Protein AF-A0A0F9AFE3-F1 (afdb_monomer)

Foldseek 3Di:
DDDVLLVLLCVLLVCCVDCNRLQNVLLVVLVVVLVPDPCDPPCQLSVLLVLLSVLCPDPQNVVLQSLLSVVLSCQVVVNPDDRALFADCVVLDDDHRCQCPLQPSFFAWDADPVRWIWTQGDDSNNSVPVVDDTHTPQVCLVRPGAYLCLAQNVSSRADPVRVVRVVVNLVSVCVVCVVVVHDGRGSNPHHDDDRPNRDPSSPDHRDRDDPDPDDDPDDPPPPDPDPPPDDDDDDDDDDD

Structure (mmCIF, N/CA/C/O backbone):
data_AF-A0A0F9AFE3-F1
#
_entry.id   AF-A0A0F9AFE3-F1
#
loop_
_atom_site.group_PDB
_atom_site.id
_atom_site.type_symbol
_atom_site.label_atom_id
_atom_site.label_alt_id
_atom_site.label_comp_id
_atom_site.label_asym_id
_atom_site.label_entity_id
_atom_site.label_seq_id
_atom_site.pdbx_PDB_ins_code
_atom_site.Cartn_x
_atom_site.Cartn_y
_atom_site.Cartn_z
_atom_site.occupancy
_atom_site.B_iso_or_equiv
_atom_site.auth_seq_id
_atom_site.auth_comp_id
_atom_site.auth_asym_id
_atom_site.auth_atom_id
_atom_site.pdbx_PDB_model_num
ATOM 1 N N . ASN A 1 1 ? -25.069 -1.795 21.056 1.00 40.06 1 ASN A N 1
ATOM 2 C CA . ASN A 1 1 ? -25.062 -0.976 19.824 1.00 40.06 1 ASN A CA 1
ATOM 3 C C . ASN A 1 1 ? -23.805 -1.273 19.029 1.00 40.06 1 ASN A C 1
ATOM 5 O O . ASN A 1 1 ? -22.822 -0.552 19.138 1.00 40.06 1 ASN A O 1
ATOM 9 N N . GLU A 1 2 ? -23.815 -2.383 18.294 1.00 54.97 2 GLU A N 1
ATOM 10 C CA . GLU A 1 2 ? -22.740 -2.735 17.363 1.00 54.97 2 GLU A CA 1
ATOM 11 C C . GLU A 1 2 ? -22.902 -1.886 16.099 1.00 54.97 2 GLU A C 1
ATOM 13 O O . GLU A 1 2 ? -24.016 -1.734 15.604 1.00 54.97 2 GLU A O 1
ATOM 18 N N . LYS A 1 3 ? -21.821 -1.271 15.615 1.00 67.44 3 LYS A N 1
ATOM 19 C CA . LYS A 1 3 ? -21.834 -0.430 14.411 1.00 67.44 3 LYS A CA 1
ATOM 20 C C . LYS A 1 3 ? -22.011 -1.345 13.183 1.00 67.44 3 LYS A C 1
ATOM 22 O O . LYS A 1 3 ? -21.047 -2.021 12.829 1.00 67.44 3 LYS A O 1
ATOM 27 N N . PRO A 1 4 ? -23.179 -1.392 12.513 1.00 73.56 4 PRO A N 1
ATOM 28 C CA . PRO A 1 4 ? -23.441 -2.360 11.437 1.00 73.56 4 PRO A CA 1
ATOM 29 C C . PRO A 1 4 ? -22.494 -2.201 10.235 1.00 73.56 4 PRO A C 1
ATOM 31 O O . PRO A 1 4 ? -22.177 -3.173 9.550 1.00 73.56 4 PRO A O 1
ATOM 34 N N . GLU A 1 5 ? -21.978 -0.991 10.018 1.00 77.25 5 GLU A N 1
ATOM 35 C CA . GLU A 1 5 ? -20.951 -0.684 9.016 1.00 77.25 5 GLU A CA 1
ATOM 36 C C . GLU A 1 5 ? -19.632 -1.431 9.280 1.00 77.25 5 GLU A C 1
ATOM 38 O O . GLU A 1 5 ? -18.971 -1.871 8.338 1.00 77.25 5 GLU A O 1
ATOM 43 N N . LEU A 1 6 ? -19.274 -1.669 10.551 1.00 82.00 6 LEU A N 1
ATOM 44 C CA . LEU A 1 6 ? -18.089 -2.457 10.905 1.00 82.00 6 LEU A CA 1
ATOM 45 C C . LEU A 1 6 ? -18.234 -3.918 10.489 1.00 82.00 6 LEU A C 1
ATOM 47 O O . LEU A 1 6 ? -17.251 -4.519 10.068 1.00 82.00 6 LEU A O 1
ATOM 51 N N . THR A 1 7 ? -19.440 -4.486 10.555 1.00 86.56 7 THR A N 1
ATOM 52 C CA . THR A 1 7 ? -19.696 -5.866 10.117 1.00 86.56 7 THR A CA 1
ATOM 53 C C . THR A 1 7 ? -19.487 -6.013 8.612 1.00 86.56 7 THR A C 1
ATOM 55 O O . THR A 1 7 ? -18.870 -6.978 8.152 1.00 86.56 7 THR A O 1
ATOM 58 N N . GLN A 1 8 ? -19.950 -5.036 7.829 1.00 88.38 8 GLN A N 1
ATOM 59 C CA . GLN A 1 8 ? -19.742 -5.031 6.381 1.00 88.38 8 GLN A CA 1
ATOM 60 C C . GLN A 1 8 ? -18.258 -4.844 6.035 1.00 88.38 8 GLN A C 1
ATOM 62 O O . GLN A 1 8 ? -17.723 -5.585 5.210 1.00 88.38 8 GLN A O 1
ATOM 67 N N . ILE A 1 9 ? -17.560 -3.934 6.723 1.00 89.62 9 ILE A N 1
ATOM 68 C CA . ILE A 1 9 ? -16.114 -3.737 6.550 1.00 89.62 9 ILE A CA 1
ATOM 69 C C . ILE A 1 9 ? -15.322 -4.987 6.942 1.00 89.62 9 ILE A C 1
ATOM 71 O O . ILE A 1 9 ? -14.442 -5.405 6.194 1.00 89.62 9 ILE A O 1
ATOM 75 N N . ALA A 1 10 ? -15.658 -5.629 8.061 1.00 90.88 10 ALA A N 1
ATOM 76 C CA . ALA A 1 10 ? -15.056 -6.892 8.478 1.00 90.88 10 ALA A CA 1
ATOM 77 C C . ALA A 1 10 ? -15.243 -7.986 7.427 1.00 90.88 10 ALA A C 1
ATOM 79 O O . ALA A 1 10 ? -14.294 -8.694 7.106 1.00 90.88 10 ALA A O 1
ATOM 80 N N . THR A 1 11 ? -16.431 -8.071 6.830 1.00 91.50 11 THR A N 1
ATOM 81 C CA . THR A 1 11 ? -16.724 -9.033 5.760 1.00 91.50 11 THR A CA 1
ATOM 82 C C . THR A 1 11 ? -15.875 -8.778 4.512 1.00 91.50 11 THR A C 1
ATOM 84 O O . THR A 1 11 ? -15.374 -9.726 3.903 1.00 91.50 11 THR A O 1
ATOM 87 N N . VAL A 1 12 ? -15.683 -7.508 4.140 1.00 91.69 12 VAL A N 1
ATOM 88 C CA . VAL A 1 12 ? -14.831 -7.112 3.011 1.00 91.69 12 VAL A CA 1
ATOM 89 C C . VAL A 1 12 ? -13.360 -7.415 3.300 1.00 91.69 12 VAL A C 1
ATOM 91 O O . VAL A 1 12 ? -12.712 -8.077 2.495 1.00 91.69 12 VAL A O 1
ATOM 94 N N . LEU A 1 13 ? -12.837 -7.002 4.456 1.00 92.56 13 LEU A N 1
ATOM 95 C CA . LEU A 1 13 ? -11.438 -7.240 4.832 1.00 92.56 13 LEU A CA 1
ATOM 96 C C . LEU A 1 13 ? -11.140 -8.731 5.054 1.00 92.56 13 LEU A C 1
ATOM 98 O O . LEU A 1 13 ? -10.034 -9.185 4.774 1.00 92.56 13 LEU A O 1
ATOM 102 N N . ALA A 1 14 ? -12.127 -9.537 5.455 1.00 92.31 14 ALA A N 1
ATOM 103 C CA . ALA A 1 14 ? -11.987 -10.991 5.524 1.00 92.31 14 ALA A CA 1
ATOM 104 C C . ALA A 1 14 ? -11.727 -11.634 4.149 1.00 92.31 14 ALA A C 1
ATOM 106 O O . ALA A 1 14 ? -11.132 -12.712 4.084 1.00 92.31 14 ALA A O 1
ATOM 107 N N . GLN A 1 15 ? -12.101 -10.980 3.039 1.00 93.31 15 GLN A N 1
ATOM 108 C CA . GLN A 1 15 ? -11.767 -11.479 1.701 1.00 93.31 15 GLN A CA 1
ATOM 109 C C . GLN A 1 15 ? -10.254 -11.503 1.452 1.00 93.31 15 GLN A C 1
ATOM 111 O O . GLN A 1 15 ? -9.808 -12.337 0.661 1.00 93.31 15 GLN A O 1
ATOM 116 N N . ASP A 1 16 ? -9.458 -10.677 2.149 1.00 93.38 16 ASP A N 1
ATOM 117 C CA . ASP A 1 16 ? -7.992 -10.679 2.040 1.00 93.38 16 ASP A CA 1
ATOM 118 C C . ASP A 1 16 ? -7.339 -11.969 2.539 1.00 93.38 16 ASP A C 1
ATOM 120 O O . ASP A 1 16 ? -6.254 -12.323 2.080 1.00 93.38 16 ASP A O 1
ATOM 124 N N . ALA A 1 17 ? -8.034 -12.742 3.377 1.00 89.88 17 ALA A N 1
ATOM 125 C CA . ALA A 1 17 ? -7.605 -14.083 3.768 1.00 89.88 17 ALA A CA 1
ATOM 126 C C . ALA A 1 17 ? -7.832 -15.141 2.665 1.00 89.88 17 ALA A C 1
ATOM 128 O O . ALA A 1 17 ? -7.502 -16.314 2.843 1.00 89.88 17 ALA A O 1
ATOM 129 N N . THR A 1 18 ? -8.406 -14.757 1.520 1.00 93.12 18 THR A N 1
ATOM 130 C CA . THR A 1 18 ? -8.782 -15.666 0.431 1.00 93.12 18 THR A CA 1
ATOM 131 C C . THR A 1 18 ? -8.114 -15.284 -0.892 1.00 93.12 18 THR A C 1
ATOM 133 O O . THR A 1 18 ? -7.510 -14.225 -1.048 1.00 93.12 18 THR A O 1
ATOM 136 N N . ARG A 1 19 ? -8.301 -16.121 -1.921 1.00 94.75 19 ARG A N 1
ATOM 137 C CA . ARG A 1 19 ? -7.867 -15.81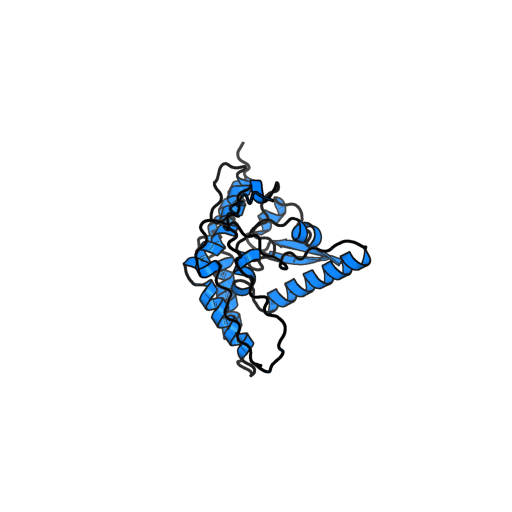8 -3.299 1.00 94.75 19 ARG A CA 1
ATOM 138 C C . ARG A 1 19 ? -8.645 -14.669 -3.959 1.00 94.75 19 ARG A C 1
ATOM 140 O O . ARG A 1 19 ? -8.289 -14.255 -5.056 1.00 94.75 19 ARG A O 1
ATOM 147 N N . LYS A 1 20 ? -9.708 -14.164 -3.326 1.00 92.88 20 LYS A N 1
ATOM 148 C CA . LYS A 1 20 ? -10.468 -12.992 -3.791 1.00 92.88 20 LYS A CA 1
ATOM 149 C C . LYS A 1 20 ? -9.936 -11.673 -3.215 1.00 92.88 20 LYS A C 1
ATOM 151 O O . LYS A 1 20 ? -10.399 -10.616 -3.629 1.00 92.88 20 LYS A O 1
ATOM 156 N N . GLY A 1 21 ? -8.971 -11.740 -2.297 1.00 94.00 21 GLY A N 1
ATOM 157 C CA . GLY A 1 21 ? -8.356 -10.588 -1.646 1.00 94.00 21 GLY A CA 1
ATOM 158 C C . GLY A 1 21 ? -7.581 -9.672 -2.586 1.00 94.00 21 GLY A C 1
ATOM 159 O O . GLY A 1 21 ? -7.034 -10.120 -3.601 1.00 94.00 21 GLY A O 1
ATOM 160 N N . ALA A 1 22 ? -7.465 -8.399 -2.216 1.00 95.00 22 ALA A N 1
ATOM 161 C CA . ALA A 1 22 ? -6.738 -7.385 -2.974 1.00 95.00 22 ALA A CA 1
ATOM 162 C C . ALA A 1 22 ? -5.264 -7.754 -3.169 1.00 95.00 22 ALA A C 1
ATOM 164 O O . ALA A 1 22 ? -4.726 -7.619 -4.268 1.00 95.00 22 ALA A O 1
ATOM 165 N N . LEU A 1 23 ? -4.595 -8.257 -2.125 1.00 95.31 23 LEU A N 1
ATOM 166 C CA . LEU A 1 23 ? -3.183 -8.636 -2.232 1.00 95.31 23 LEU A CA 1
ATOM 167 C C . LEU A 1 23 ? -2.984 -9.808 -3.199 1.00 95.31 23 LEU A C 1
ATOM 169 O O . LEU A 1 23 ? -2.118 -9.744 -4.068 1.00 95.31 23 LEU A O 1
ATOM 173 N N . TYR A 1 24 ? -3.793 -10.866 -3.086 1.00 96.62 24 TYR A N 1
ATOM 174 C CA . TYR A 1 24 ? -3.674 -12.040 -3.955 1.00 96.62 24 TYR A CA 1
ATOM 175 C C . TYR A 1 24 ? -3.967 -11.694 -5.421 1.00 96.62 24 TYR A C 1
ATOM 177 O O . TYR A 1 24 ? -3.195 -12.035 -6.325 1.00 96.62 24 TYR A O 1
ATOM 185 N N . THR A 1 25 ? -5.074 -10.992 -5.661 1.00 95.88 25 THR A N 1
ATOM 186 C CA . THR A 1 25 ? -5.478 -10.574 -7.009 1.00 95.88 25 THR A CA 1
ATOM 187 C C . THR A 1 25 ? -4.467 -9.597 -7.610 1.00 95.88 25 THR A C 1
ATOM 189 O O . THR A 1 25 ? -4.076 -9.765 -8.763 1.00 95.88 25 THR A O 1
ATOM 192 N N . GLY A 1 26 ? -3.933 -8.667 -6.816 1.00 95.31 26 GLY A N 1
ATOM 193 C CA . GLY A 1 26 ? -2.869 -7.750 -7.222 1.00 95.31 26 GLY A CA 1
ATOM 194 C C . GLY A 1 26 ? -1.567 -8.447 -7.623 1.00 95.31 26 GLY A C 1
ATOM 195 O O . GLY A 1 26 ? -0.967 -8.106 -8.644 1.00 95.31 26 GLY A O 1
ATOM 196 N N . LEU A 1 27 ? -1.131 -9.468 -6.877 1.00 96.56 27 LEU A N 1
ATOM 197 C CA . LEU A 1 27 ? 0.035 -10.280 -7.254 1.00 96.56 27 LEU A CA 1
ATOM 198 C C . LEU A 1 27 ? -0.214 -11.081 -8.538 1.00 96.56 27 LEU A C 1
ATOM 200 O O . LEU A 1 27 ? 0.679 -11.179 -9.381 1.00 96.56 27 LEU A O 1
ATOM 204 N N . THR A 1 28 ? -1.430 -11.603 -8.714 1.00 96.81 28 THR A N 1
ATOM 205 C CA . THR A 1 28 ? -1.835 -12.325 -9.930 1.00 96.81 28 THR A CA 1
ATOM 206 C C . THR A 1 28 ? -1.837 -11.402 -11.149 1.00 96.81 28 THR A C 1
ATOM 208 O O . THR A 1 28 ? -1.283 -11.760 -12.188 1.00 96.81 28 THR A O 1
ATOM 211 N N . GLN A 1 29 ? -2.372 -10.185 -11.011 1.00 95.12 29 GLN A N 1
ATOM 212 C CA . GLN A 1 29 ? -2.342 -9.180 -12.071 1.00 95.12 29 GLN A CA 1
ATOM 213 C C . GLN A 1 29 ? -0.905 -8.792 -12.424 1.00 95.12 29 GLN A C 1
ATOM 215 O O . GLN A 1 29 ? -0.545 -8.767 -13.593 1.00 95.12 29 GLN A O 1
ATOM 220 N N . ARG A 1 30 ? -0.040 -8.576 -11.426 1.00 94.19 30 ARG A N 1
ATOM 221 C CA . ARG A 1 30 ? 1.378 -8.267 -11.673 1.00 94.19 30 ARG A CA 1
ATOM 222 C C . ARG A 1 30 ? 2.101 -9.397 -12.400 1.00 94.19 30 ARG A C 1
ATOM 224 O O . ARG A 1 30 ? 2.936 -9.124 -13.257 1.00 94.19 30 ARG A O 1
ATOM 231 N N . LEU A 1 31 ? 1.783 -10.654 -12.089 1.00 95.00 31 LEU A N 1
ATOM 232 C CA . LEU A 1 31 ? 2.308 -11.795 -12.838 1.00 95.00 31 LEU A CA 1
ATOM 233 C C . LEU A 1 31 ? 1.854 -11.758 -14.303 1.00 95.00 31 LEU A C 1
ATOM 235 O O . LEU A 1 31 ? 2.668 -12.001 -15.192 1.00 95.00 31 LEU A O 1
ATOM 239 N N . ALA A 1 32 ? 0.577 -11.458 -14.553 1.00 94.19 32 ALA A N 1
ATOM 240 C CA . ALA A 1 32 ? 0.042 -11.320 -15.905 1.00 94.19 32 ALA A CA 1
ATOM 241 C C . ALA A 1 32 ? 0.727 -10.173 -16.669 1.00 94.19 32 ALA A C 1
ATOM 243 O O . ALA A 1 32 ? 1.194 -10.385 -17.787 1.00 94.19 32 ALA A O 1
ATOM 244 N N . ASP A 1 33 ? 0.887 -9.007 -16.036 1.00 90.81 33 ASP A N 1
ATOM 245 C CA . ASP A 1 33 ? 1.559 -7.841 -16.616 1.00 90.81 33 ASP A CA 1
ATOM 246 C C . ASP A 1 33 ? 3.004 -8.179 -17.022 1.00 90.81 33 ASP A C 1
ATOM 248 O O . ASP A 1 33 ? 3.411 -7.922 -18.157 1.00 90.81 33 ASP A O 1
ATOM 252 N N . ILE A 1 34 ? 3.769 -8.829 -16.134 1.00 88.56 34 ILE A N 1
ATOM 253 C CA . ILE A 1 34 ? 5.150 -9.253 -16.417 1.00 88.56 34 ILE A CA 1
ATOM 254 C C . ILE A 1 34 ? 5.190 -10.235 -17.594 1.00 88.56 34 ILE A C 1
ATOM 256 O O . ILE A 1 34 ? 6.019 -10.073 -18.484 1.00 88.56 34 ILE A O 1
ATOM 260 N N . LYS A 1 35 ? 4.288 -11.226 -17.634 1.00 89.31 35 LYS A N 1
ATOM 261 C CA . LYS A 1 35 ? 4.212 -12.205 -18.736 1.00 89.31 35 LYS A CA 1
ATOM 262 C C . LYS A 1 35 ? 3.860 -11.563 -20.079 1.00 89.31 35 LYS A C 1
ATOM 264 O O . LYS A 1 35 ? 4.299 -12.054 -21.111 1.00 89.31 35 LYS A O 1
ATOM 269 N N . SER A 1 36 ? 3.066 -10.494 -20.060 1.00 87.38 36 SER A N 1
ATOM 270 C CA . SER A 1 36 ? 2.670 -9.746 -21.260 1.00 87.38 36 SER A CA 1
ATOM 271 C C . SER A 1 36 ? 3.724 -8.744 -21.743 1.00 87.38 36 SER A C 1
ATOM 273 O O . SER A 1 36 ? 3.614 -8.211 -22.844 1.00 87.38 36 SER A O 1
ATOM 275 N N . THR A 1 37 ? 4.748 -8.469 -20.929 1.00 80.81 37 THR A N 1
ATOM 276 C CA . THR A 1 37 ? 5.797 -7.509 -21.271 1.00 80.81 37 THR A CA 1
ATOM 277 C C . THR A 1 37 ? 6.817 -8.174 -22.192 1.00 80.81 37 THR A C 1
ATOM 279 O O . THR A 1 37 ? 7.499 -9.117 -21.790 1.00 80.81 37 THR A O 1
ATOM 282 N N . TYR A 1 38 ? 6.955 -7.672 -23.422 1.00 71.50 38 TYR A N 1
ATOM 283 C CA . TYR A 1 38 ? 8.015 -8.116 -24.326 1.00 71.50 38 TYR A CA 1
ATOM 284 C C . TYR A 1 38 ? 9.390 -7.891 -23.683 1.00 71.50 38 TYR A C 1
ATOM 286 O O . TYR A 1 38 ? 9.695 -6.794 -23.212 1.00 71.50 38 TYR A O 1
ATOM 294 N N . LEU A 1 39 ? 10.225 -8.933 -23.671 1.00 71.19 39 LEU A N 1
ATOM 295 C CA . LEU A 1 39 ? 11.596 -8.881 -23.161 1.00 71.19 39 LEU A CA 1
ATOM 296 C C . LEU A 1 39 ? 12.492 -8.135 -24.157 1.00 71.19 39 LEU A C 1
ATOM 298 O O . LEU A 1 39 ? 13.262 -8.741 -24.896 1.00 71.19 39 LEU A O 1
ATOM 302 N N . ILE A 1 40 ? 12.362 -6.813 -24.195 1.00 67.75 40 ILE A N 1
ATOM 303 C CA . ILE A 1 40 ? 13.243 -5.939 -24.967 1.00 67.75 40 ILE A CA 1
ATOM 304 C C . ILE A 1 40 ? 14.389 -5.515 -24.037 1.00 67.75 40 ILE A C 1
ATOM 306 O O . ILE A 1 40 ? 14.112 -4.982 -22.961 1.00 67.75 40 ILE A O 1
ATOM 310 N N . PRO A 1 41 ? 15.664 -5.757 -24.392 1.00 75.62 41 PRO A N 1
ATOM 311 C CA . PRO A 1 41 ? 16.797 -5.248 -23.623 1.00 75.62 41 PRO A CA 1
ATOM 312 C C . PRO A 1 41 ? 16.727 -3.718 -23.460 1.00 75.62 41 PRO A C 1
ATOM 314 O O . PRO A 1 41 ? 16.366 -3.038 -24.425 1.00 75.62 41 PRO A O 1
ATOM 317 N N . PRO A 1 42 ? 17.115 -3.147 -22.303 1.00 74.69 42 PRO A N 1
ATOM 318 C CA . PRO A 1 42 ? 17.654 -3.788 -21.093 1.00 74.69 42 PRO A CA 1
ATOM 319 C C . PRO A 1 42 ? 16.592 -4.517 -20.234 1.00 74.69 42 PRO A C 1
ATOM 321 O O . PRO A 1 42 ? 15.509 -3.999 -19.981 1.00 74.69 42 PRO A O 1
ATOM 324 N N . TYR A 1 43 ? 16.905 -5.732 -19.761 1.00 82.50 43 TYR A N 1
ATOM 325 C CA . TYR A 1 43 ? 15.969 -6.632 -19.055 1.00 82.50 43 TYR A CA 1
ATOM 326 C C . TYR A 1 43 ? 15.989 -6.505 -17.520 1.00 82.50 43 TYR A C 1
ATOM 328 O O . TYR A 1 43 ? 15.276 -7.220 -16.812 1.00 82.50 43 TYR A O 1
ATOM 336 N N . GLU A 1 44 ? 16.826 -5.634 -16.968 1.00 84.88 44 GLU A N 1
ATOM 337 C CA . GLU A 1 44 ? 17.120 -5.549 -15.539 1.00 84.88 44 GLU A CA 1
ATOM 338 C C . GLU A 1 44 ? 15.898 -5.127 -14.727 1.00 84.88 44 GLU A C 1
ATOM 340 O O . GLU A 1 44 ? 15.664 -5.682 -13.652 1.00 84.88 44 GLU A O 1
ATOM 345 N N . GLU A 1 45 ? 15.082 -4.210 -15.258 1.00 84.00 45 GLU A N 1
ATOM 346 C CA . GLU A 1 45 ? 13.817 -3.816 -14.633 1.00 84.00 45 GLU A CA 1
ATOM 347 C C . GLU A 1 45 ? 12.851 -5.007 -14.577 1.00 84.00 45 GLU A C 1
ATOM 349 O O . GLU A 1 45 ? 12.276 -5.289 -13.523 1.00 84.00 45 GLU A O 1
ATOM 354 N N . THR A 1 46 ? 12.710 -5.766 -15.665 1.00 86.69 46 THR A N 1
ATOM 355 C CA . THR A 1 46 ? 11.843 -6.953 -15.697 1.00 86.69 46 THR A CA 1
ATOM 356 C C . THR A 1 46 ? 12.314 -8.016 -14.706 1.00 86.69 46 THR A C 1
ATOM 358 O O . THR A 1 46 ? 11.514 -8.536 -13.928 1.00 86.69 46 THR A O 1
ATOM 361 N N . LEU A 1 47 ? 13.618 -8.300 -14.658 1.00 88.44 47 LEU A N 1
ATOM 362 C CA . LEU A 1 47 ? 14.177 -9.275 -13.721 1.00 88.44 47 LEU A CA 1
ATOM 363 C C . LEU A 1 47 ? 14.051 -8.834 -12.255 1.00 88.44 47 LEU A C 1
ATOM 365 O O . LEU A 1 47 ? 13.765 -9.663 -11.390 1.00 88.44 47 LEU A O 1
ATOM 369 N N . LEU A 1 48 ? 14.229 -7.541 -11.969 1.00 89.56 48 LEU A N 1
ATOM 370 C CA . LEU A 1 48 ? 13.979 -6.978 -10.643 1.00 89.56 48 LEU A CA 1
ATOM 371 C C . LEU A 1 48 ? 12.509 -7.156 -10.240 1.00 89.56 48 LEU A C 1
ATOM 373 O O . LEU A 1 48 ? 12.222 -7.568 -9.117 1.00 89.56 48 LEU A O 1
ATOM 377 N N . ASN A 1 49 ? 11.573 -6.895 -11.154 1.00 89.25 49 ASN A N 1
ATOM 378 C CA . ASN A 1 49 ? 10.146 -7.087 -10.895 1.00 89.25 49 ASN A CA 1
ATOM 379 C C . ASN A 1 49 ? 9.789 -8.558 -10.642 1.00 89.25 49 ASN A C 1
ATOM 381 O O . ASN A 1 49 ? 8.986 -8.838 -9.751 1.00 89.25 49 ASN A O 1
ATOM 385 N N . ILE A 1 50 ? 10.420 -9.498 -11.354 1.00 91.50 50 ILE A N 1
ATOM 386 C CA . ILE A 1 50 ? 10.271 -10.938 -11.098 1.00 91.50 50 ILE A CA 1
ATOM 387 C C . ILE A 1 50 ? 10.787 -11.302 -9.700 1.00 91.50 50 ILE A C 1
ATOM 389 O O . ILE A 1 50 ? 10.100 -12.012 -8.965 1.00 91.50 50 ILE A O 1
ATOM 393 N N . ASP A 1 51 ? 11.957 -10.800 -9.292 1.00 92.94 51 ASP A N 1
ATOM 394 C CA . ASP A 1 51 ? 12.491 -11.041 -7.944 1.00 92.94 51 ASP A CA 1
ATOM 395 C C . ASP A 1 51 ? 11.570 -10.480 -6.852 1.00 92.94 51 ASP A C 1
ATOM 397 O O . ASP A 1 51 ? 11.306 -11.161 -5.860 1.00 92.94 51 ASP A O 1
ATOM 401 N N . LEU A 1 52 ? 11.058 -9.260 -7.047 1.00 94.69 52 LEU A N 1
ATOM 402 C CA . LEU A 1 52 ? 10.123 -8.610 -6.128 1.00 94.69 52 LEU A CA 1
ATOM 403 C C . LEU A 1 52 ? 8.811 -9.389 -6.005 1.00 94.69 52 LEU A C 1
ATOM 405 O O . LEU A 1 52 ? 8.303 -9.548 -4.896 1.00 94.69 52 LEU A O 1
ATOM 409 N N . LEU A 1 53 ? 8.278 -9.891 -7.123 1.00 94.88 53 LEU A N 1
ATOM 410 C CA . LEU A 1 53 ? 7.087 -10.735 -7.134 1.00 94.88 53 LEU A CA 1
ATOM 411 C C . LEU A 1 53 ? 7.347 -12.069 -6.424 1.00 94.88 53 LEU A C 1
ATOM 413 O O . LEU A 1 53 ? 6.550 -12.469 -5.579 1.00 94.88 53 LEU A O 1
ATOM 417 N N . ARG A 1 54 ? 8.481 -12.724 -6.707 1.00 94.88 54 ARG A N 1
ATOM 418 C CA . ARG A 1 54 ? 8.887 -13.967 -6.034 1.00 94.88 54 ARG A CA 1
ATOM 419 C C . ARG A 1 54 ? 9.009 -13.774 -4.524 1.00 94.88 54 ARG A C 1
ATOM 421 O O . ARG A 1 54 ? 8.644 -14.665 -3.766 1.00 94.88 54 ARG A O 1
ATOM 428 N N . ASP A 1 55 ? 9.533 -12.637 -4.077 1.00 95.25 55 ASP A N 1
ATOM 429 C CA . ASP A 1 55 ? 9.585 -12.318 -2.653 1.00 95.25 55 ASP A CA 1
ATOM 430 C C . ASP A 1 55 ? 8.180 -12.103 -2.078 1.00 95.25 55 ASP A C 1
ATOM 432 O O . ASP A 1 55 ? 7.866 -12.671 -1.038 1.00 95.25 55 ASP A O 1
ATOM 436 N N . ALA A 1 56 ? 7.319 -11.345 -2.759 1.00 95.62 56 ALA A N 1
ATOM 437 C CA . ALA A 1 56 ? 5.963 -11.054 -2.290 1.00 95.62 56 ALA A CA 1
ATOM 438 C C . ALA A 1 56 ? 5.099 -12.311 -2.075 1.00 95.62 56 ALA A C 1
ATOM 440 O O . ALA A 1 56 ? 4.271 -12.331 -1.172 1.00 95.62 56 ALA A O 1
ATOM 441 N N . VAL A 1 57 ? 5.301 -13.364 -2.875 1.00 95.75 57 VAL A N 1
ATOM 442 C CA . VAL A 1 57 ? 4.543 -14.626 -2.757 1.00 95.75 57 VAL A CA 1
ATOM 443 C C . VAL A 1 57 ? 5.098 -15.586 -1.700 1.00 95.75 57 VAL A C 1
ATOM 445 O O . VAL A 1 57 ? 4.510 -16.642 -1.468 1.00 95.75 57 VAL A O 1
ATOM 448 N N . LYS A 1 58 ? 6.227 -15.269 -1.048 1.00 96.12 58 LYS A N 1
ATOM 449 C CA . LYS A 1 58 ? 6.741 -16.100 0.051 1.00 96.12 58 LYS A CA 1
ATOM 450 C C . LYS A 1 58 ? 5.742 -16.067 1.211 1.00 96.12 58 LYS A C 1
ATOM 452 O O . LYS A 1 58 ? 5.399 -14.964 1.635 1.00 96.12 58 LYS A O 1
ATOM 457 N N . PRO A 1 59 ? 5.362 -17.221 1.799 1.00 95.75 59 PRO A N 1
ATOM 458 C CA . PRO A 1 59 ? 4.352 -17.270 2.856 1.00 95.75 59 PRO A CA 1
ATOM 459 C C . PRO A 1 59 ? 4.599 -16.271 3.988 1.00 95.75 59 PRO A C 1
ATOM 461 O O . PRO A 1 59 ? 3.695 -15.540 4.358 1.00 95.75 59 PRO A O 1
ATOM 464 N N . ALA A 1 60 ? 5.840 -16.153 4.468 1.00 95.44 60 ALA A N 1
ATOM 465 C CA . ALA A 1 60 ? 6.186 -15.215 5.535 1.00 95.44 60 ALA A CA 1
ATOM 466 C C . ALA A 1 60 ? 5.946 -13.737 5.159 1.00 95.44 60 ALA A C 1
ATOM 468 O O . ALA A 1 60 ? 5.373 -12.989 5.943 1.00 95.44 60 ALA A O 1
ATOM 469 N N . LEU A 1 61 ? 6.338 -13.317 3.950 1.00 95.56 61 LEU A N 1
ATOM 470 C CA . LEU A 1 61 ? 6.166 -11.931 3.487 1.00 95.56 61 LEU A CA 1
ATOM 471 C C . LEU A 1 61 ? 4.716 -11.622 3.098 1.00 95.56 61 LEU A C 1
ATOM 473 O O . LEU A 1 61 ? 4.286 -10.472 3.192 1.00 95.56 61 LEU A O 1
ATOM 477 N N . PHE A 1 62 ? 3.971 -12.635 2.656 1.00 96.75 62 PHE A N 1
ATOM 478 C CA . PHE A 1 62 ? 2.541 -12.523 2.402 1.00 96.75 62 PHE A CA 1
ATOM 479 C C . PHE A 1 62 ? 1.754 -12.401 3.712 1.00 96.75 62 PHE A C 1
ATOM 481 O O . PHE A 1 62 ? 0.945 -11.488 3.848 1.00 96.75 62 PHE A O 1
ATOM 488 N N . SER A 1 63 ? 2.056 -13.241 4.708 1.00 95.56 63 SER A N 1
ATOM 489 C CA . SER A 1 63 ? 1.470 -13.149 6.051 1.00 95.56 63 SER A CA 1
ATOM 490 C C . SER A 1 63 ? 1.762 -11.804 6.713 1.00 95.56 63 SER A C 1
ATOM 492 O O . SER A 1 63 ? 0.855 -11.193 7.270 1.00 95.56 63 SER A O 1
ATOM 494 N N . ASP A 1 64 ? 2.992 -11.299 6.597 1.00 96.06 64 ASP A N 1
ATOM 495 C 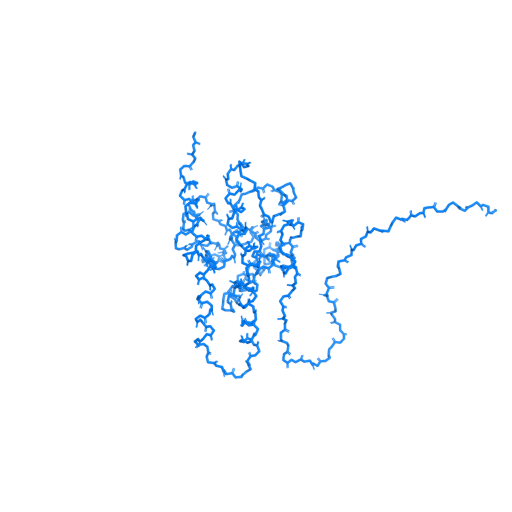CA . ASP A 1 64 ? 3.334 -9.973 7.116 1.00 96.06 64 ASP A CA 1
ATOM 496 C C . ASP A 1 64 ? 2.520 -8.863 6.422 1.00 96.06 64 ASP A C 1
ATOM 498 O O . ASP A 1 64 ? 2.084 -7.921 7.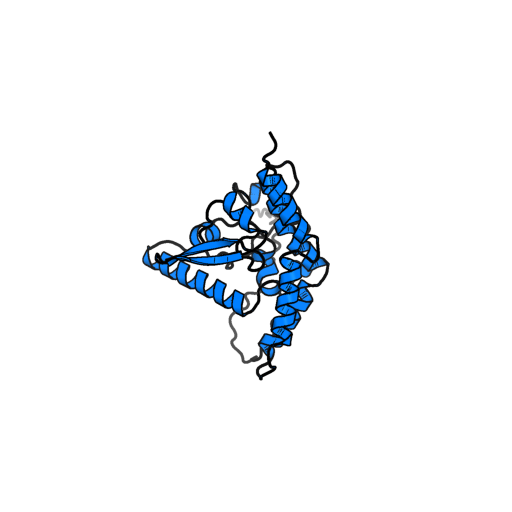079 1.00 96.06 64 ASP A O 1
ATOM 502 N N . ALA A 1 65 ? 2.243 -8.978 5.118 1.00 96.19 65 ALA A N 1
ATOM 503 C CA . ALA A 1 65 ? 1.403 -8.013 4.403 1.00 96.19 65 ALA A CA 1
ATOM 504 C C . ALA A 1 65 ? -0.079 -8.067 4.801 1.00 96.19 65 ALA A C 1
ATOM 506 O O . ALA A 1 65 ? -0.753 -7.037 4.767 1.00 96.19 65 ALA A O 1
ATOM 507 N N . LEU A 1 66 ? -0.580 -9.230 5.228 1.00 95.94 66 LEU A N 1
ATOM 508 C CA . LEU A 1 66 ? -1.936 -9.379 5.770 1.00 95.94 66 LEU A CA 1
ATOM 509 C C . LEU A 1 66 ? -2.117 -8.725 7.147 1.00 95.94 66 LEU A C 1
ATOM 511 O O . LEU A 1 66 ? -3.250 -8.552 7.594 1.00 95.94 66 LEU A O 1
ATOM 515 N N . THR A 1 67 ? -1.040 -8.302 7.811 1.00 95.38 67 THR A N 1
ATOM 516 C CA . THR A 1 67 ? -1.169 -7.551 9.067 1.00 95.38 67 THR A CA 1
ATOM 517 C C . THR A 1 67 ? -1.835 -6.190 8.867 1.00 95.38 67 THR A C 1
ATOM 519 O O . THR A 1 67 ? -2.516 -5.721 9.771 1.00 95.38 67 THR A O 1
ATOM 522 N N . ASP A 1 68 ? -1.735 -5.573 7.686 1.00 95.12 68 ASP A N 1
ATOM 523 C CA . ASP A 1 68 ? -2.368 -4.277 7.410 1.00 95.12 68 ASP A CA 1
ATOM 524 C C . ASP A 1 68 ? -3.906 -4.313 7.500 1.00 95.12 68 ASP A C 1
ATOM 526 O O . ASP A 1 68 ? -4.458 -3.525 8.278 1.00 95.12 68 ASP A O 1
ATOM 530 N N . PRO A 1 69 ? -4.626 -5.207 6.785 1.00 94.56 69 PRO A N 1
ATOM 531 C CA . PRO A 1 69 ? -6.080 -5.309 6.928 1.00 94.56 69 PRO A CA 1
ATOM 532 C C . PRO A 1 69 ? -6.501 -5.763 8.335 1.00 94.56 69 PRO A C 1
ATOM 534 O O . PRO A 1 69 ? -7.484 -5.249 8.869 1.00 94.56 69 PRO A O 1
ATOM 537 N N . ILE A 1 70 ? -5.729 -6.640 8.990 1.00 93.38 70 ILE A N 1
ATOM 538 C CA . ILE A 1 70 ? -5.989 -7.064 10.379 1.00 93.38 70 ILE A CA 1
ATOM 539 C C . ILE A 1 70 ? -5.886 -5.876 11.346 1.00 93.38 70 ILE A C 1
ATOM 541 O O . ILE A 1 70 ? -6.755 -5.677 12.191 1.00 93.38 70 ILE A O 1
ATOM 545 N N . ASN A 1 71 ? -4.846 -5.054 11.217 1.00 92.50 71 ASN A N 1
ATOM 546 C CA . ASN A 1 71 ? -4.627 -3.904 12.092 1.00 92.50 71 ASN A CA 1
ATOM 547 C C . ASN A 1 71 ? -5.603 -2.758 11.821 1.00 92.50 71 ASN A C 1
ATOM 549 O O . ASN A 1 71 ? -5.901 -1.995 12.739 1.00 92.50 71 ASN A O 1
ATOM 553 N N . MET A 1 72 ? -6.116 -2.637 10.593 1.00 91.44 72 MET A N 1
ATOM 554 C CA . MET A 1 72 ? -7.236 -1.743 10.303 1.00 91.44 72 MET A CA 1
ATOM 555 C C . MET A 1 72 ? -8.484 -2.187 11.073 1.00 91.44 72 MET A C 1
ATOM 557 O O . MET A 1 72 ? -9.059 -1.369 11.786 1.00 91.44 72 MET A O 1
ATOM 561 N N . LEU A 1 73 ? -8.848 -3.476 11.016 1.00 90.12 73 LEU A N 1
ATOM 562 C CA . LEU A 1 73 ? -9.962 -4.012 11.810 1.00 90.12 73 LEU A CA 1
ATOM 563 C C . LEU A 1 73 ? -9.752 -3.804 13.307 1.00 90.12 73 LEU A C 1
ATOM 565 O O . LEU A 1 73 ? -10.674 -3.374 13.995 1.00 90.12 73 LEU A O 1
ATOM 569 N N . ALA A 1 74 ? -8.540 -4.060 13.802 1.00 90.06 74 ALA A N 1
ATOM 570 C CA . ALA A 1 74 ? -8.223 -3.880 15.211 1.00 90.06 74 ALA A CA 1
ATOM 571 C C . ALA A 1 74 ? -8.358 -2.422 15.672 1.00 90.06 74 ALA A C 1
ATOM 573 O O . ALA A 1 74 ? -8.889 -2.153 16.747 1.00 90.06 74 ALA A O 1
ATOM 574 N N . ASP A 1 75 ? -7.933 -1.465 14.843 1.00 88.12 75 ASP A N 1
ATOM 575 C CA . ASP A 1 75 ? -8.114 -0.044 15.142 1.00 88.12 75 ASP A 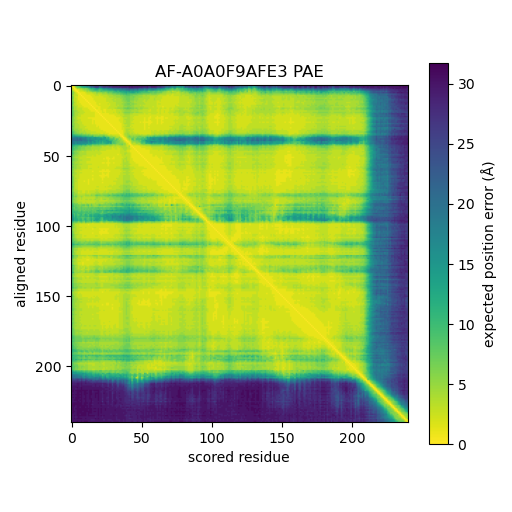CA 1
ATOM 576 C C . ASP A 1 75 ? -9.594 0.357 15.140 1.00 88.12 75 ASP A C 1
ATOM 578 O O . ASP A 1 75 ? -10.026 1.087 16.030 1.00 88.12 75 ASP A O 1
ATOM 582 N N . MET A 1 76 ? -10.373 -0.146 14.179 1.00 86.19 76 MET A N 1
ATOM 583 C CA . MET A 1 76 ? -11.807 0.139 14.056 1.00 86.19 76 MET A CA 1
ATOM 584 C C . MET A 1 76 ? -12.652 -0.491 15.166 1.00 86.19 76 MET A C 1
ATOM 586 O O . MET A 1 76 ? -13.753 -0.023 15.458 1.00 86.19 76 MET A O 1
ATOM 590 N N . SER A 1 77 ? -12.145 -1.547 15.799 1.00 87.06 77 SER A N 1
ATOM 591 C CA . SER A 1 77 ? -12.840 -2.253 16.871 1.00 87.06 77 SER A CA 1
ATOM 592 C C . SER A 1 77 ? -12.852 -1.474 18.197 1.00 87.06 77 SER A C 1
ATOM 594 O O . SER A 1 77 ? -13.442 -1.926 19.179 1.00 87.06 77 SER A O 1
ATOM 596 N N . GLY A 1 78 ? -12.185 -0.314 18.258 1.00 83.62 78 GLY A N 1
ATOM 597 C CA . GLY A 1 78 ? -12.115 0.506 19.466 1.00 83.62 78 GLY A CA 1
ATOM 598 C C . GLY A 1 78 ? -11.293 -0.132 20.590 1.00 83.62 78 GLY A C 1
ATOM 599 O O . GLY A 1 78 ? -11.435 0.262 21.743 1.00 83.62 78 GLY A O 1
ATOM 600 N N . GLY A 1 79 ? -10.427 -1.102 20.271 1.00 83.81 79 GLY A N 1
ATOM 601 C CA . GLY A 1 79 ? -9.566 -1.794 21.238 1.00 83.81 79 GLY A CA 1
ATOM 602 C C . GLY A 1 79 ? -10.071 -3.163 21.700 1.00 83.81 79 GLY A C 1
ATOM 603 O O . GLY A 1 79 ? -9.405 -3.797 22.512 1.00 83.81 79 GLY A O 1
ATOM 604 N N . SER A 1 80 ? -11.200 -3.649 21.176 1.00 86.88 80 SER A N 1
ATOM 605 C CA . SER A 1 80 ? -11.676 -5.017 21.443 1.00 86.88 80 SER A CA 1
ATOM 606 C C . SER A 1 80 ? -10.839 -6.112 20.767 1.00 86.88 80 SER A C 1
ATOM 608 O O . SER A 1 80 ? -10.869 -7.262 21.195 1.00 86.88 80 SER A O 1
ATOM 610 N N . LEU A 1 81 ? -10.085 -5.768 19.722 1.00 88.12 81 LEU A N 1
ATOM 611 C CA . LEU A 1 81 ? -9.210 -6.669 18.985 1.00 88.12 81 LEU A CA 1
ATOM 612 C C . LEU A 1 81 ? -7.761 -6.211 19.144 1.00 88.12 81 LEU A C 1
ATOM 614 O O . LEU A 1 81 ? -7.445 -5.021 19.068 1.00 88.12 81 LEU A O 1
ATOM 618 N N . ALA A 1 82 ? -6.864 -7.173 19.346 1.00 89.06 82 ALA A N 1
ATOM 619 C CA . ALA A 1 82 ? -5.439 -6.902 19.426 1.00 89.06 82 ALA A CA 1
ATOM 620 C C . ALA A 1 82 ? -4.845 -6.662 18.032 1.00 89.06 82 ALA A C 1
ATOM 622 O O . ALA A 1 82 ? -5.185 -7.337 17.059 1.00 89.06 82 ALA A O 1
ATOM 623 N N . ARG A 1 83 ? -3.898 -5.725 17.957 1.00 89.69 83 ARG A N 1
ATOM 624 C CA . ARG A 1 83 ? -3.041 -5.551 16.781 1.00 89.69 83 ARG A CA 1
ATOM 625 C C . ARG A 1 83 ? -2.024 -6.687 16.671 1.00 89.69 83 ARG A C 1
ATOM 627 O O . ARG A 1 83 ? -1.567 -7.218 17.681 1.00 89.69 83 ARG A O 1
ATOM 634 N N . VAL A 1 84 ? -1.613 -6.995 15.446 1.00 91.56 84 VAL A N 1
ATOM 635 C CA . VAL A 1 84 ? -0.649 -8.056 15.118 1.00 91.56 84 VAL A CA 1
ATOM 636 C C . VAL A 1 84 ? 0.428 -7.485 14.205 1.00 91.56 84 VAL A C 1
ATOM 638 O O . VAL A 1 84 ? 0.108 -6.768 13.262 1.00 91.56 84 VAL A O 1
ATOM 641 N N . GLY A 1 85 ? 1.707 -7.789 14.440 1.00 88.31 85 GLY A N 1
ATOM 642 C CA . GLY A 1 85 ? 2.760 -7.345 13.517 1.00 88.31 85 GLY A CA 1
ATOM 643 C C . GLY A 1 85 ? 2.950 -5.824 13.473 1.00 88.31 85 GLY A C 1
ATOM 644 O O . GLY A 1 85 ? 3.426 -5.307 12.469 1.00 88.31 85 GLY A O 1
ATOM 645 N N . ALA A 1 86 ? 2.520 -5.095 14.508 1.00 84.94 86 ALA A N 1
ATOM 646 C CA . ALA A 1 86 ? 2.371 -3.641 14.486 1.00 84.94 86 ALA A CA 1
ATOM 647 C C . ALA A 1 86 ? 3.210 -2.942 15.556 1.00 84.94 86 ALA A C 1
ATOM 649 O O . ALA A 1 86 ? 3.640 -3.544 16.540 1.00 84.94 86 ALA A O 1
ATOM 650 N N . ILE A 1 87 ? 3.390 -1.634 15.382 1.00 85.81 87 ILE A N 1
ATOM 651 C CA . ILE A 1 87 ? 3.863 -0.746 16.447 1.00 85.81 87 ILE A CA 1
ATOM 652 C C . ILE A 1 87 ? 2.735 -0.556 17.476 1.00 85.81 87 ILE A C 1
ATOM 654 O O . ILE A 1 87 ? 1.547 -0.549 17.123 1.00 85.81 87 ILE A O 1
ATOM 658 N N . SER A 1 88 ? 3.098 -0.404 18.754 1.00 81.25 88 SER A N 1
ATOM 659 C CA . SER A 1 88 ? 2.129 -0.137 19.821 1.00 81.25 88 SER A CA 1
ATOM 660 C C . SER A 1 88 ? 1.336 1.144 19.543 1.00 81.25 88 SER A C 1
ATOM 662 O O . SER A 1 88 ? 1.875 2.134 19.045 1.00 81.25 88 SER A O 1
ATOM 664 N N . LYS A 1 89 ? 0.043 1.148 19.889 1.00 77.75 89 LYS A N 1
ATOM 665 C CA . LYS A 1 89 ? -0.845 2.302 19.655 1.00 77.75 89 LYS A CA 1
ATOM 666 C C . LYS A 1 89 ? -0.308 3.575 20.327 1.00 77.75 89 LYS A C 1
ATOM 668 O O . LYS A 1 89 ? -0.386 4.652 19.750 1.00 77.75 89 LYS A O 1
ATOM 673 N N . GLN A 1 90 ? 0.309 3.432 21.499 1.00 78.12 90 GLN A N 1
ATOM 674 C CA . GLN A 1 90 ? 0.937 4.521 22.250 1.00 78.12 90 GLN A CA 1
ATOM 675 C C . GLN A 1 90 ? 2.100 5.165 21.483 1.00 78.12 90 GLN A C 1
ATOM 677 O O . GLN A 1 90 ? 2.252 6.380 21.522 1.00 78.12 90 GLN A O 1
ATOM 682 N N . ALA A 1 91 ? 2.905 4.372 20.768 1.00 79.56 91 ALA A N 1
ATOM 683 C CA . ALA A 1 91 ? 4.024 4.884 19.977 1.00 79.56 91 ALA A CA 1
ATOM 684 C C . ALA A 1 91 ? 3.589 5.448 18.610 1.00 79.56 91 ALA A C 1
ATOM 686 O O . ALA A 1 91 ? 4.304 6.254 18.017 1.00 79.56 91 ALA A O 1
ATOM 687 N N . GLU A 1 92 ? 2.423 5.041 18.102 1.00 78.31 92 GLU A N 1
ATOM 688 C CA . GLU A 1 92 ? 1.861 5.541 16.841 1.00 78.31 92 GLU A CA 1
ATOM 689 C C . GLU A 1 92 ? 1.115 6.870 16.973 1.00 78.31 92 GLU A C 1
ATOM 691 O O . GLU A 1 92 ? 1.053 7.628 16.002 1.00 78.31 92 GLU A O 1
ATOM 696 N N . GLY A 1 93 ? 0.555 7.132 18.156 1.00 73.12 93 GLY A N 1
ATOM 697 C CA . GLY A 1 93 ? -0.370 8.233 18.405 1.00 73.12 93 GLY A CA 1
ATOM 698 C C . GLY A 1 93 ? -1.832 7.885 18.096 1.00 73.12 93 GLY A C 1
ATOM 699 O O . GLY A 1 93 ? -2.167 6.801 17.606 1.00 73.12 93 GLY A O 1
ATOM 700 N N . GLU A 1 94 ? -2.723 8.821 18.419 1.00 66.00 94 GLU A N 1
ATOM 701 C CA . GLU A 1 94 ? -4.165 8.698 18.187 1.00 66.00 94 GLU A CA 1
ATOM 702 C C . GLU A 1 94 ? -4.535 8.799 16.695 1.00 66.00 94 GLU A C 1
ATOM 704 O O . GLU A 1 94 ? -3.806 9.366 15.881 1.00 66.00 94 GLU A O 1
ATOM 709 N N . GLY A 1 95 ? -5.684 8.226 16.333 1.00 65.88 95 GLY A N 1
ATOM 710 C CA . GLY A 1 95 ? -6.207 8.149 14.965 1.00 65.88 95 GLY A CA 1
ATOM 711 C C . GLY A 1 95 ? -6.685 6.737 14.635 1.00 65.88 95 GLY A C 1
ATOM 712 O O . GLY A 1 95 ? -6.365 5.795 15.358 1.00 65.88 95 GLY A O 1
ATOM 713 N N . GLU A 1 96 ? -7.423 6.557 13.544 1.00 69.75 96 GLU A N 1
ATOM 714 C CA . GLU A 1 96 ? -7.999 5.261 13.153 1.00 69.75 96 GLU A CA 1
ATOM 715 C C . GLU A 1 96 ? -7.674 4.911 11.691 1.00 69.75 96 GLU A C 1
ATOM 717 O O . GLU A 1 96 ? -7.476 5.790 10.850 1.00 69.75 96 GLU A O 1
ATOM 722 N N . GLY A 1 97 ? -7.558 3.604 11.429 1.00 68.69 97 GLY A N 1
ATOM 723 C CA . GLY A 1 97 ? -7.886 2.952 10.155 1.00 68.69 97 GLY A CA 1
ATOM 724 C C . GLY A 1 97 ? -7.375 3.570 8.851 1.00 68.69 97 GLY A C 1
ATOM 725 O O . GLY A 1 97 ? -8.166 3.897 7.980 1.00 68.69 97 GLY A O 1
ATOM 726 N N . ASN A 1 98 ? -6.058 3.665 8.652 1.00 83.81 98 ASN A N 1
ATOM 727 C CA . ASN A 1 98 ? -5.476 4.136 7.381 1.00 83.81 98 ASN A CA 1
ATOM 728 C C . ASN A 1 98 ? -4.290 3.288 6.887 1.00 83.81 98 ASN A C 1
ATOM 730 O O . ASN A 1 98 ? -3.503 3.730 6.049 1.00 83.81 98 ASN A O 1
ATOM 734 N N . GLN A 1 99 ? -4.157 2.063 7.399 1.00 91.56 99 GLN A N 1
ATOM 735 C CA . GLN A 1 99 ? -3.071 1.128 7.087 1.00 91.56 99 GLN A CA 1
ATOM 736 C C . GLN A 1 99 ? -3.043 0.739 5.603 1.00 91.56 99 GLN A C 1
ATOM 738 O O . GLN A 1 99 ? -1.973 0.555 5.029 1.00 91.56 99 GLN A O 1
ATOM 743 N N . LEU A 1 100 ? -4.217 0.651 4.970 1.00 94.75 100 LEU A N 1
ATOM 744 C CA . LEU A 1 100 ? -4.352 0.261 3.562 1.00 94.75 100 LEU A CA 1
ATOM 745 C C . LEU A 1 100 ? -4.167 1.434 2.587 1.00 94.75 100 LEU A C 1
ATOM 747 O O . LEU A 1 100 ? -4.009 1.221 1.384 1.00 94.75 100 LEU A O 1
ATOM 751 N N . VAL A 1 101 ? -4.168 2.676 3.081 1.00 95.69 101 VAL A N 1
ATOM 752 C CA . VAL A 1 101 ? -4.014 3.862 2.233 1.00 95.69 101 VAL A CA 1
ATOM 753 C C . VAL A 1 101 ? -2.622 3.877 1.600 1.00 95.69 101 VAL A C 1
ATOM 755 O O . VAL A 1 101 ? -1.606 3.601 2.243 1.00 95.69 101 VAL A O 1
ATOM 758 N N . GLY A 1 102 ? -2.577 4.205 0.308 1.00 95.12 102 GLY A N 1
ATOM 759 C CA . GLY A 1 102 ? -1.352 4.222 -0.487 1.00 95.12 102 GLY A CA 1
ATOM 760 C C . GLY A 1 102 ? -0.983 2.867 -1.095 1.00 95.12 102 GLY A C 1
ATOM 761 O O . GLY A 1 102 ? -0.130 2.835 -1.987 1.00 95.12 102 GLY A O 1
ATOM 762 N N . ASN A 1 103 ? -1.626 1.769 -0.676 1.00 96.50 103 ASN A N 1
ATOM 763 C CA . ASN A 1 103 ? -1.449 0.452 -1.279 1.00 96.50 103 ASN A CA 1
ATOM 764 C C . ASN A 1 103 ? -2.346 0.305 -2.518 1.00 96.50 103 ASN A C 1
ATOM 766 O O . ASN A 1 103 ? -3.570 0.248 -2.385 1.00 96.50 103 ASN A O 1
ATOM 770 N N . PRO A 1 104 ? -1.772 0.215 -3.733 1.00 96.19 104 PRO A N 1
ATOM 771 C CA . PRO A 1 104 ? -2.526 0.304 -4.974 1.00 96.19 104 PRO A CA 1
ATOM 772 C C . PRO A 1 104 ? -3.429 -0.908 -5.237 1.00 96.19 104 PRO A C 1
ATOM 774 O O . PRO A 1 104 ? -4.196 -0.896 -6.194 1.00 96.19 104 PRO A O 1
ATOM 777 N N . ASN A 1 105 ? -3.339 -1.950 -4.408 1.00 95.75 105 ASN A N 1
ATOM 778 C CA . ASN A 1 105 ? -4.253 -3.086 -4.459 1.00 95.75 105 ASN A CA 1
ATOM 779 C C . ASN A 1 105 ? -5.639 -2.740 -3.878 1.00 95.75 105 ASN A C 1
ATOM 781 O O . ASN A 1 105 ? -6.620 -3.381 -4.234 1.00 95.75 105 ASN A O 1
ATOM 785 N N . TYR A 1 106 ? -5.734 -1.711 -3.029 1.00 96.06 106 TYR A N 1
ATOM 786 C CA . TYR A 1 106 ? -6.974 -1.319 -2.341 1.00 96.06 106 TYR A CA 1
ATOM 787 C C . TYR A 1 106 ? -7.614 -0.042 -2.901 1.00 96.06 106 TYR A C 1
ATOM 789 O O . TYR A 1 106 ? -8.766 0.277 -2.602 1.00 96.06 106 TYR A O 1
ATOM 797 N N . GLY A 1 107 ? -6.877 0.712 -3.712 1.00 95.56 107 GLY A N 1
ATOM 798 C CA . GLY A 1 107 ? -7.323 2.000 -4.219 1.00 95.56 107 GLY A CA 1
ATOM 799 C C . GLY A 1 107 ? -6.231 2.723 -4.988 1.00 95.56 107 GLY A C 1
ATOM 800 O O . GLY A 1 107 ? -5.196 2.149 -5.329 1.00 95.56 107 GLY A O 1
ATOM 801 N N . ASN A 1 108 ? -6.434 4.003 -5.260 1.00 95.75 108 ASN A N 1
ATOM 802 C CA . ASN A 1 108 ? -5.402 4.851 -5.833 1.00 95.75 108 ASN A CA 1
ATOM 803 C C . ASN A 1 108 ? -5.548 6.315 -5.409 1.00 95.75 108 ASN A C 1
ATOM 805 O O . ASN A 1 108 ? -6.549 6.750 -4.849 1.00 95.75 108 ASN A O 1
ATOM 809 N N . TRP A 1 109 ? -4.505 7.087 -5.688 1.00 96.25 109 TRP A N 1
ATOM 810 C CA . TRP A 1 109 ? -4.526 8.529 -5.508 1.00 96.25 109 TRP A CA 1
ATOM 811 C C . TRP A 1 109 ? -5.172 9.196 -6.722 1.00 96.25 109 TRP A C 1
ATOM 813 O O . TRP A 1 109 ? -4.687 9.047 -7.843 1.00 96.25 109 TRP A O 1
ATOM 823 N N . GLN A 1 110 ? -6.226 9.965 -6.478 1.00 95.19 110 GLN A N 1
ATOM 824 C CA . GLN A 1 110 ? -6.863 10.854 -7.443 1.00 95.19 110 GLN A CA 1
ATOM 825 C C . GLN A 1 110 ? -6.430 12.290 -7.177 1.00 95.19 110 GLN A C 1
ATOM 827 O O . GLN A 1 110 ? -6.235 12.669 -6.027 1.00 95.19 110 GLN A O 1
ATOM 832 N N . THR A 1 111 ? -6.295 13.108 -8.218 1.00 93.44 111 THR A N 1
ATOM 833 C CA . THR A 1 111 ? -6.013 14.544 -8.080 1.00 93.44 111 THR A CA 1
ATOM 834 C C . THR A 1 111 ? -7.163 15.331 -8.688 1.00 93.44 111 THR A C 1
ATOM 836 O O . THR A 1 111 ? -7.506 15.108 -9.845 1.00 93.44 111 THR A O 1
ATOM 839 N N . ASN A 1 112 ? -7.757 16.247 -7.924 1.00 92.25 112 ASN A N 1
ATOM 840 C CA . ASN A 1 112 ? -8.815 17.120 -8.437 1.00 92.25 112 ASN A CA 1
ATOM 841 C C . ASN A 1 112 ? -8.254 18.322 -9.221 1.00 92.25 112 ASN A C 1
ATOM 843 O O . ASN A 1 112 ? -7.043 18.552 -9.262 1.00 92.25 112 ASN A O 1
ATOM 847 N N . SER A 1 113 ? -9.150 19.122 -9.804 1.00 90.12 113 SER A N 1
ATOM 848 C CA . SER A 1 113 ? -8.821 20.365 -10.523 1.00 90.12 113 SER A CA 1
ATOM 849 C C . SER A 1 113 ? -8.007 21.356 -9.686 1.00 90.12 113 SER A C 1
ATOM 851 O O . SER A 1 113 ? -7.181 22.087 -10.223 1.00 90.12 113 SER A O 1
ATOM 853 N N . ASN A 1 114 ? -8.185 21.339 -8.364 1.00 86.75 114 ASN A N 1
ATOM 854 C CA . ASN A 1 114 ? -7.484 22.217 -7.426 1.00 86.75 114 ASN A CA 1
ATOM 855 C C . ASN A 1 114 ? -6.074 21.700 -7.075 1.00 86.75 114 ASN A C 1
ATOM 857 O O . ASN A 1 114 ? -5.402 22.256 -6.208 1.00 86.75 114 ASN A O 1
ATOM 861 N N . GLY A 1 115 ? -5.619 20.614 -7.711 1.00 87.12 115 GLY A N 1
ATOM 862 C CA . GLY A 1 115 ? -4.296 20.026 -7.503 1.00 87.12 115 GLY A CA 1
ATOM 863 C C . GLY A 1 115 ? -4.150 19.237 -6.198 1.00 87.12 115 GLY A C 1
ATOM 864 O O . GLY A 1 115 ? -3.059 18.739 -5.907 1.00 87.12 115 GLY A O 1
ATOM 865 N N . ILE A 1 116 ? -5.229 19.086 -5.425 1.00 91.12 116 ILE A N 1
ATOM 866 C CA . ILE A 1 116 ? -5.244 18.319 -4.180 1.00 91.12 116 ILE A CA 1
ATOM 867 C C . ILE A 1 116 ? -5.401 16.841 -4.523 1.00 91.12 116 ILE A C 1
ATOM 869 O O . ILE A 1 116 ? -6.313 16.455 -5.258 1.00 91.12 116 ILE A O 1
ATOM 873 N N . SER A 1 117 ? -4.513 16.011 -3.970 1.00 95.88 117 SER A N 1
ATOM 874 C CA . SER A 1 117 ? -4.566 14.560 -4.154 1.00 95.88 117 SER A CA 1
ATOM 875 C C . SER A 1 117 ? -5.243 13.875 -2.973 1.00 95.88 117 SER A C 1
ATOM 877 O O . SER A 1 117 ? -4.927 14.180 -1.825 1.00 95.88 117 SER A O 1
ATOM 879 N N . PHE A 1 118 ? -6.153 12.947 -3.243 1.00 95.62 118 PHE A N 1
ATOM 880 C CA . PHE A 1 118 ? -6.905 12.201 -2.239 1.00 95.62 118 PHE A CA 1
ATOM 881 C C . PHE A 1 118 ? -6.987 10.716 -2.590 1.00 95.62 118 PHE A C 1
ATOM 883 O O . PHE A 1 118 ? -6.885 10.338 -3.756 1.00 95.62 118 PHE A O 1
ATOM 890 N N . TRP A 1 119 ? -7.121 9.874 -1.572 1.00 96.31 119 TRP A N 1
ATOM 891 C CA . TRP A 1 119 ? -7.247 8.434 -1.742 1.00 96.31 119 TRP A CA 1
ATOM 892 C C . TRP A 1 119 ? -8.662 8.068 -2.179 1.00 96.31 119 TRP A C 1
ATOM 894 O O . TRP A 1 119 ? -9.638 8.567 -1.620 1.00 96.31 119 TRP A O 1
ATOM 904 N N . GLN A 1 120 ? -8.764 7.180 -3.159 1.00 95.44 120 GLN A N 1
ATOM 905 C CA . GLN A 1 120 ? -10.014 6.599 -3.617 1.00 95.44 120 GLN A CA 1
ATOM 906 C C . GLN A 1 120 ? -9.933 5.078 -3.502 1.00 95.44 120 GLN A C 1
ATOM 908 O O . GLN A 1 120 ? -9.062 4.449 -4.101 1.00 95.44 120 GLN A O 1
ATOM 913 N N . TRP A 1 121 ? -10.859 4.496 -2.745 1.00 94.81 121 TRP A N 1
ATOM 914 C CA . TRP A 1 121 ? -11.019 3.050 -2.617 1.00 94.81 121 TRP A CA 1
ATOM 915 C C . TRP A 1 121 ? -11.696 2.446 -3.854 1.00 94.81 121 TRP A C 1
ATOM 917 O O . TRP A 1 121 ? -12.545 3.090 -4.477 1.00 94.81 121 TRP A O 1
ATOM 927 N N . TYR A 1 122 ? -11.371 1.194 -4.188 1.00 89.56 122 TYR A N 1
ATOM 928 C CA . TYR A 1 122 ? -11.937 0.497 -5.351 1.00 89.56 122 TYR A CA 1
ATOM 929 C C . TYR A 1 122 ? -12.607 -0.837 -5.027 1.00 89.56 122 TYR A C 1
ATOM 931 O O . TYR A 1 122 ? -12.350 -1.463 -4.002 1.00 89.56 122 TYR A O 1
ATOM 939 N N . GLY A 1 123 ? -13.480 -1.277 -5.940 1.00 90.75 123 GLY A N 1
ATOM 940 C CA . GLY A 1 123 ? -14.173 -2.562 -5.856 1.00 90.75 123 GLY A CA 1
ATOM 941 C C . GLY A 1 123 ? -14.962 -2.719 -4.557 1.00 90.75 123 GLY A C 1
ATOM 942 O O . GLY A 1 123 ? -15.710 -1.824 -4.164 1.00 90.75 123 GLY A O 1
ATOM 943 N N . MET A 1 124 ? -14.763 -3.851 -3.882 1.00 90.44 124 MET A N 1
ATOM 944 C CA . MET A 1 124 ? -15.409 -4.160 -2.602 1.00 90.44 124 MET A CA 1
ATOM 945 C C . MET A 1 124 ? -14.997 -3.219 -1.457 1.00 90.44 124 MET A C 1
ATOM 947 O O . MET A 1 124 ? -15.747 -3.063 -0.502 1.00 90.44 124 MET A O 1
ATOM 951 N N . TYR A 1 125 ? -13.851 -2.537 -1.563 1.00 93.06 125 TYR A N 1
ATOM 952 C CA . TYR A 1 125 ? -13.332 -1.647 -0.519 1.00 93.06 125 TYR A CA 1
ATOM 953 C C . TYR A 1 125 ? -13.960 -0.251 -0.539 1.00 93.06 125 TYR A C 1
ATOM 955 O O . TYR A 1 125 ? -13.631 0.571 0.309 1.00 93.06 125 TYR A O 1
ATOM 963 N N . ARG A 1 126 ? -14.874 0.039 -1.478 1.00 91.94 126 ARG A N 1
ATOM 964 C CA . ARG A 1 126 ? -15.551 1.346 -1.565 1.00 91.94 126 ARG A CA 1
ATOM 965 C C . ARG A 1 126 ? -16.271 1.744 -0.280 1.00 91.94 126 ARG A C 1
ATOM 967 O O . ARG A 1 126 ? -16.262 2.925 0.035 1.00 91.94 126 ARG A O 1
ATOM 974 N N . ILE A 1 127 ? -16.785 0.772 0.473 1.00 90.38 127 ILE A N 1
ATOM 975 C CA . ILE A 1 127 ? -17.427 0.997 1.774 1.00 90.38 127 ILE A CA 1
ATOM 976 C C . ILE A 1 127 ? -16.497 1.665 2.800 1.00 90.38 127 ILE A C 1
ATOM 978 O O . ILE A 1 127 ? -16.950 2.409 3.662 1.00 90.38 127 ILE A O 1
ATOM 982 N N . LEU A 1 128 ? -15.175 1.477 2.681 1.00 90.00 128 LEU A N 1
ATOM 983 C CA . LEU A 1 128 ? -14.208 2.191 3.519 1.00 90.00 128 LEU A CA 1
ATOM 984 C C . LEU A 1 128 ? -14.265 3.706 3.272 1.00 90.00 128 LEU A C 1
ATOM 986 O O . LEU A 1 128 ? -13.941 4.478 4.162 1.00 90.00 128 LEU A O 1
ATOM 990 N N . GLY A 1 129 ? -14.676 4.149 2.081 1.00 87.69 129 GLY A N 1
ATOM 991 C CA . GLY A 1 129 ? -14.845 5.569 1.769 1.00 87.69 129 GLY A CA 1
ATOM 992 C C . GLY A 1 129 ? -16.066 6.213 2.419 1.00 87.69 129 GLY A C 1
ATOM 993 O O . GLY A 1 129 ? -16.086 7.433 2.535 1.00 87.69 129 GLY A O 1
ATOM 994 N N . ASP A 1 130 ? -17.046 5.413 2.843 1.00 85.19 130 ASP A N 1
ATOM 995 C CA . ASP A 1 130 ? -18.237 5.904 3.542 1.00 85.19 130 ASP A CA 1
ATOM 996 C C . ASP A 1 130 ? -17.969 6.051 5.050 1.00 85.19 130 ASP A C 1
ATOM 998 O O . ASP A 1 130 ? -18.564 6.897 5.710 1.00 85.19 130 ASP A O 1
ATOM 1002 N N . VAL A 1 131 ? -17.032 5.255 5.582 1.00 83.12 131 VAL A N 1
ATOM 1003 C CA . VAL A 1 131 ? -16.664 5.245 7.009 1.00 83.12 131 VAL A CA 1
ATOM 1004 C C . VAL A 1 131 ? -15.461 6.132 7.317 1.00 83.12 131 VAL A C 1
ATOM 1006 O O . VAL A 1 131 ? -15.395 6.732 8.388 1.00 83.12 131 VAL A O 1
ATOM 1009 N N . PHE A 1 132 ? -14.494 6.222 6.403 1.00 82.19 132 PHE A N 1
ATOM 1010 C CA . PHE A 1 132 ? -13.320 7.067 6.581 1.00 82.19 132 PHE A CA 1
ATOM 1011 C C . PHE A 1 132 ? -13.466 8.378 5.823 1.00 82.19 132 PHE A C 1
ATOM 1013 O O . PHE A 1 132 ? -13.737 8.393 4.622 1.00 82.19 132 PHE A O 1
ATOM 1020 N N . ASP A 1 133 ? -13.171 9.477 6.518 1.00 83.31 133 ASP A N 1
ATOM 1021 C CA . ASP A 1 133 ? -13.040 10.789 5.897 1.00 83.31 133 ASP A CA 1
ATOM 1022 C C . ASP A 1 133 ? -12.087 10.752 4.702 1.00 83.31 133 ASP A C 1
ATOM 1024 O O . ASP A 1 133 ? -11.109 9.995 4.656 1.00 83.31 133 ASP A O 1
ATOM 1028 N N . ARG A 1 134 ? -12.340 11.639 3.733 1.00 87.62 134 ARG A N 1
ATOM 1029 C CA . ARG A 1 134 ? -11.517 11.741 2.528 1.00 87.62 134 ARG A CA 1
ATOM 1030 C C . ARG A 1 134 ? -10.045 11.938 2.898 1.00 87.62 134 ARG A C 1
ATOM 1032 O O . ARG A 1 134 ? -9.632 12.999 3.366 1.00 87.62 134 ARG A O 1
ATOM 1039 N N . VAL A 1 135 ? -9.230 10.931 2.600 1.00 92.94 135 VAL A N 1
ATOM 1040 C CA . VAL A 1 135 ? -7.814 10.928 2.969 1.00 92.94 135 VAL A CA 1
ATOM 1041 C C . VAL A 1 135 ? -7.009 11.753 1.969 1.00 92.94 135 VAL A C 1
ATOM 1043 O O . VAL A 1 135 ? -6.744 11.316 0.851 1.00 92.94 135 VAL A O 1
ATOM 1046 N N . GLU A 1 136 ? -6.615 12.964 2.354 1.00 94.38 136 GLU A N 1
ATOM 1047 C CA . GLU A 1 136 ? -5.739 13.820 1.547 1.00 94.38 136 GLU A CA 1
ATOM 1048 C C . GLU A 1 136 ? -4.273 13.373 1.648 1.00 94.38 136 GLU A C 1
ATOM 1050 O O . GLU A 1 136 ? -3.755 13.195 2.750 1.00 94.38 136 GLU A O 1
ATOM 1055 N N . TYR A 1 137 ? -3.573 13.275 0.512 1.00 95.50 137 TYR A N 1
ATOM 1056 C CA . TYR A 1 137 ? -2.182 12.820 0.453 1.00 95.50 137 TYR A CA 1
ATOM 1057 C C . TYR A 1 137 ? -1.251 13.632 1.356 1.00 95.50 137 TYR A C 1
ATOM 1059 O O . TYR A 1 137 ? -0.458 13.047 2.082 1.00 95.50 137 TYR A O 1
ATOM 1067 N N . GLY A 1 138 ? -1.340 14.966 1.354 1.00 93.94 138 GLY A N 1
ATOM 1068 C CA . GLY A 1 138 ? -0.449 15.817 2.147 1.00 93.94 138 GLY A CA 1
ATOM 1069 C C . GLY A 1 138 ? -0.616 15.618 3.657 1.00 93.94 138 GLY A C 1
ATOM 1070 O O . GLY A 1 138 ? 0.367 15.442 4.382 1.00 93.94 138 GLY A O 1
ATOM 1071 N N . SER A 1 139 ? -1.866 15.585 4.127 1.00 92.00 139 SER A N 1
ATOM 1072 C CA . SER A 1 139 ? -2.210 15.309 5.530 1.00 92.00 139 SER A CA 1
ATOM 1073 C C . SER A 1 139 ? -1.834 13.883 5.941 1.00 92.00 139 SER A C 1
ATOM 1075 O O . SER A 1 139 ? -1.148 13.685 6.949 1.00 92.00 139 SER A O 1
ATOM 1077 N N . TRP A 1 140 ? -2.222 12.894 5.131 1.00 93.38 140 TRP A N 1
ATOM 1078 C CA . TRP A 1 140 ? -1.910 11.484 5.353 1.00 93.38 140 TRP A CA 1
ATOM 1079 C C . TRP A 1 140 ? -0.408 11.244 5.387 1.00 93.38 140 TRP A C 1
ATOM 1081 O O . TRP A 1 140 ? 0.089 10.613 6.306 1.00 93.38 140 TRP A O 1
ATOM 1091 N N . SER A 1 141 ? 0.344 11.819 4.454 1.00 92.75 141 SER A N 1
ATOM 1092 C CA . SER A 1 141 ? 1.792 11.647 4.365 1.00 92.75 141 SER A CA 1
ATOM 1093 C C . SER A 1 141 ? 2.508 12.025 5.666 1.00 92.75 141 SER A C 1
ATOM 1095 O O . SER A 1 141 ? 3.426 11.332 6.102 1.00 92.75 141 SER A O 1
ATOM 1097 N N . LYS A 1 142 ? 2.042 13.090 6.331 1.00 90.25 142 LYS A N 1
ATOM 1098 C CA . LYS A 1 142 ? 2.579 13.556 7.615 1.00 90.25 142 LYS A CA 1
ATOM 1099 C C . LYS A 1 142 ? 2.114 12.713 8.809 1.00 90.25 142 LYS A C 1
ATOM 1101 O O . LYS A 1 142 ? 2.860 12.579 9.775 1.00 90.25 142 LYS A O 1
ATOM 1106 N N . ARG A 1 143 ? 0.881 12.197 8.776 1.00 88.94 143 ARG A N 1
ATOM 1107 C CA . ARG A 1 143 ? 0.208 11.565 9.930 1.00 88.94 143 ARG A CA 1
ATOM 1108 C C . ARG A 1 143 ? -0.028 10.065 9.779 1.00 88.94 143 ARG A C 1
ATOM 1110 O O . ARG A 1 143 ? -0.681 9.475 10.634 1.00 88.94 143 ARG A O 1
ATOM 1117 N N . ARG A 1 144 ? 0.454 9.441 8.701 1.00 89.88 144 ARG A N 1
ATOM 1118 C CA . ARG A 1 144 ? 0.181 8.030 8.433 1.00 89.88 144 ARG A CA 1
ATOM 1119 C C . ARG A 1 144 ? 0.640 7.186 9.610 1.00 89.88 144 ARG A C 1
ATOM 1121 O O . ARG A 1 144 ? 1.659 7.477 10.245 1.00 89.88 144 ARG A O 1
ATOM 1128 N N . LYS A 1 145 ? -0.094 6.112 9.852 1.00 88.62 145 LYS A N 1
ATOM 1129 C CA . LYS A 1 145 ? 0.310 5.061 10.775 1.00 88.62 145 LYS A CA 1
ATOM 1130 C C . LYS A 1 145 ? 1.304 4.107 10.116 1.00 88.62 145 LYS A C 1
ATOM 1132 O O . LYS A 1 145 ? 1.594 4.205 8.918 1.00 88.62 145 LYS A O 1
ATOM 1137 N N . TYR A 1 146 ? 1.858 3.225 10.929 1.00 92.00 146 TYR A N 1
ATOM 1138 C CA . TYR A 1 146 ? 2.555 2.034 10.497 1.00 92.00 146 TYR A CA 1
ATOM 1139 C C . TYR A 1 146 ? 1.642 1.207 9.608 1.00 92.00 146 TYR A C 1
ATOM 1141 O O . TYR A 1 146 ? 0.464 0.998 9.900 1.00 92.00 146 TYR A O 1
ATOM 1149 N N . SER A 1 147 ? 2.229 0.724 8.528 1.00 93.88 147 SER A N 1
ATOM 1150 C CA . SER A 1 147 ? 1.652 -0.336 7.722 1.00 93.88 147 SER A CA 1
ATOM 1151 C C . SER A 1 147 ? 2.807 -1.114 7.130 1.00 93.88 147 SER A C 1
ATOM 1153 O O . SER A 1 147 ? 3.762 -0.511 6.621 1.00 93.88 147 SER A O 1
ATOM 1155 N N . TYR A 1 148 ? 2.701 -2.430 7.126 1.00 95.44 148 TYR A N 1
ATOM 1156 C CA 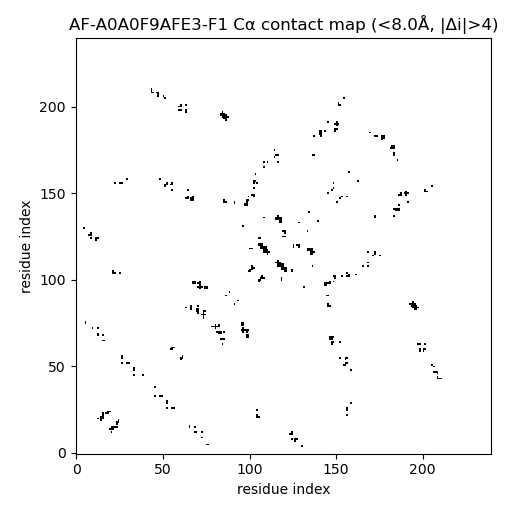. TYR A 1 148 ? 3.644 -3.288 6.453 1.00 95.44 148 TYR A CA 1
ATOM 1157 C C . TYR A 1 148 ? 3.911 -2.813 5.024 1.00 95.44 148 TYR A C 1
ATOM 1159 O O . TYR A 1 148 ? 5.070 -2.678 4.625 1.00 95.44 148 TYR A O 1
ATOM 1167 N N . TYR A 1 149 ? 2.861 -2.503 4.257 1.00 95.94 149 TYR A N 1
ATOM 1168 C CA . TYR A 1 149 ? 3.004 -2.039 2.885 1.00 95.94 149 TYR A CA 1
ATOM 1169 C C . TYR A 1 149 ? 3.874 -0.777 2.785 1.00 95.94 149 TYR A C 1
ATOM 1171 O O . TYR A 1 149 ? 4.879 -0.800 2.072 1.00 95.94 149 TYR A O 1
ATOM 1179 N N . ASN A 1 150 ? 3.541 0.311 3.489 1.00 94.31 150 ASN A N 1
ATOM 1180 C CA . ASN A 1 150 ? 4.267 1.575 3.315 1.00 94.31 150 ASN A CA 1
ATOM 1181 C C . ASN A 1 150 ? 5.703 1.509 3.868 1.00 94.31 150 ASN A C 1
ATOM 1183 O O . ASN A 1 150 ? 6.583 2.187 3.339 1.00 94.31 150 ASN A O 1
ATOM 1187 N N . ASP A 1 151 ? 5.953 0.683 4.888 1.00 93.75 151 ASP A N 1
ATOM 1188 C CA . ASP A 1 151 ? 7.237 0.634 5.594 1.00 93.75 151 ASP A CA 1
ATOM 1189 C C . ASP A 1 151 ? 8.193 -0.458 5.061 1.00 93.75 151 ASP A C 1
ATOM 1191 O O . ASP A 1 151 ? 9.410 -0.259 5.007 1.00 93.75 151 ASP A O 1
ATOM 1195 N N . TYR A 1 152 ? 7.674 -1.595 4.590 1.00 93.62 152 TYR A N 1
ATOM 1196 C CA . TYR A 1 152 ? 8.480 -2.744 4.142 1.00 93.62 152 TYR A CA 1
ATOM 1197 C C . TYR A 1 152 ? 8.063 -3.312 2.779 1.00 93.62 152 TYR A C 1
ATOM 1199 O O . TYR A 1 152 ? 8.911 -3.797 2.024 1.00 93.62 152 TYR A O 1
ATOM 1207 N N . GLY A 1 153 ? 6.771 -3.273 2.456 1.00 94.50 153 GLY A N 1
ATOM 1208 C CA . GLY A 1 153 ? 6.175 -4.007 1.341 1.00 94.50 153 GLY A CA 1
ATOM 1209 C C . GLY A 1 153 ? 6.106 -3.252 0.013 1.00 94.50 153 GLY A C 1
ATOM 1210 O O . GLY A 1 153 ? 5.921 -3.884 -1.023 1.00 94.50 153 GLY A O 1
ATOM 1211 N N . ARG A 1 154 ? 6.275 -1.927 -0.010 1.00 94.38 154 ARG A N 1
ATOM 1212 C CA . ARG A 1 154 ? 5.914 -1.087 -1.163 1.00 94.38 154 ARG A CA 1
ATOM 1213 C C . ARG A 1 154 ? 6.493 -1.568 -2.493 1.00 94.38 154 ARG A C 1
ATOM 1215 O O . ARG A 1 154 ? 5.745 -1.737 -3.450 1.00 94.38 154 ARG A O 1
ATOM 1222 N N . ALA A 1 155 ? 7.793 -1.855 -2.552 1.00 93.56 155 ALA A N 1
ATOM 1223 C CA . ALA A 1 155 ? 8.434 -2.369 -3.768 1.00 93.56 155 ALA A CA 1
ATOM 1224 C C . ALA A 1 155 ? 7.900 -3.753 -4.189 1.00 93.56 155 ALA A C 1
ATOM 1226 O O . ALA A 1 155 ? 7.801 -4.056 -5.374 1.00 93.56 155 ALA A O 1
ATOM 1227 N N . ARG A 1 156 ? 7.526 -4.593 -3.219 1.00 94.94 156 ARG A N 1
ATOM 1228 C CA . ARG A 1 156 ? 7.041 -5.959 -3.445 1.00 94.94 156 ARG A CA 1
ATOM 1229 C C . ARG A 1 156 ? 5.603 -6.012 -3.930 1.00 94.94 156 ARG A C 1
ATOM 1231 O O . ARG A 1 156 ? 5.292 -6.932 -4.669 1.00 94.94 156 ARG A O 1
ATOM 1238 N N . TYR A 1 157 ? 4.756 -5.052 -3.560 1.00 95.62 157 TYR A N 1
ATOM 1239 C CA . TYR A 1 157 ? 3.310 -5.074 -3.839 1.00 95.62 157 TYR A CA 1
ATOM 1240 C C . TYR A 1 157 ? 2.841 -3.997 -4.829 1.00 95.62 157 TYR A C 1
ATOM 1242 O O . TYR A 1 157 ? 1.644 -3.869 -5.069 1.00 95.62 157 TYR A O 1
ATOM 1250 N N . THR A 1 158 ? 3.770 -3.246 -5.424 1.00 94.81 158 THR A N 1
ATOM 1251 C CA . THR A 1 158 ? 3.482 -2.165 -6.380 1.00 94.81 158 THR A CA 1
ATOM 1252 C C . THR A 1 158 ? 4.098 -2.498 -7.736 1.00 94.81 158 THR A C 1
ATOM 1254 O O . THR A 1 158 ? 5.270 -2.868 -7.819 1.00 94.81 158 THR A O 1
ATOM 1257 N N . SER A 1 159 ? 3.326 -2.396 -8.817 1.00 92.81 159 SER A N 1
ATOM 1258 C CA . SER A 1 159 ? 3.862 -2.487 -10.185 1.00 92.81 159 SER A CA 1
ATOM 1259 C C . SER A 1 159 ? 4.683 -1.238 -10.549 1.00 92.81 159 SER A C 1
ATOM 1261 O O . SER A 1 159 ? 4.436 -0.165 -9.993 1.00 92.81 159 SER A O 1
ATOM 1263 N N . PRO A 1 160 ? 5.601 -1.303 -11.530 1.00 91.00 160 PRO A N 1
ATOM 1264 C CA . PRO A 1 160 ? 6.341 -0.124 -11.994 1.00 91.00 160 PRO A CA 1
ATOM 1265 C C . PRO A 1 160 ? 5.439 1.039 -12.421 1.00 91.00 160 PRO A C 1
ATOM 1267 O O . PRO A 1 160 ? 5.701 2.196 -12.088 1.00 91.00 160 PRO A O 1
ATOM 1270 N N . LYS A 1 161 ? 4.325 0.743 -13.101 1.00 91.88 161 LYS A N 1
ATOM 1271 C CA . LYS A 1 161 ? 3.331 1.746 -13.508 1.00 91.88 161 LYS A CA 1
ATOM 1272 C C . LYS A 1 161 ? 2.709 2.448 -12.296 1.00 91.88 161 LYS A C 1
ATOM 1274 O O . LYS A 1 161 ? 2.649 3.675 -12.261 1.00 91.88 161 LYS A O 1
ATOM 1279 N N . GLN A 1 162 ? 2.289 1.687 -11.285 1.00 94.75 162 GLN A N 1
ATOM 1280 C CA . GLN A 1 162 ? 1.741 2.245 -10.042 1.00 94.75 162 GLN A CA 1
ATOM 1281 C C . GLN A 1 162 ? 2.804 3.023 -9.253 1.00 94.75 162 GLN A C 1
ATOM 1283 O O . GLN A 1 162 ? 2.501 4.068 -8.681 1.00 94.75 162 GLN A O 1
ATOM 1288 N N . MET A 1 163 ? 4.056 2.557 -9.263 1.00 94.06 163 MET A N 1
ATOM 1289 C CA . MET A 1 163 ? 5.184 3.226 -8.615 1.00 94.06 163 MET A CA 1
ATOM 1290 C C . MET A 1 163 ? 5.390 4.626 -9.198 1.00 94.06 163 MET A C 1
ATOM 1292 O O . MET A 1 163 ? 5.443 5.601 -8.450 1.00 94.06 163 MET A O 1
ATOM 1296 N N . LYS A 1 164 ? 5.413 4.732 -10.535 1.00 94.81 164 LYS A N 1
ATOM 1297 C CA . LYS A 1 164 ? 5.497 6.008 -11.263 1.00 94.81 164 LYS A CA 1
ATOM 1298 C C . LYS A 1 164 ? 4.335 6.937 -10.904 1.00 94.81 164 LYS A C 1
ATOM 1300 O O . LYS A 1 164 ? 4.561 8.113 -10.624 1.00 94.81 164 LYS A O 1
ATOM 1305 N N . ALA A 1 165 ? 3.109 6.413 -10.841 1.00 95.25 165 ALA A N 1
ATOM 1306 C CA . ALA A 1 165 ? 1.935 7.197 -10.452 1.00 95.25 165 ALA A CA 1
ATOM 1307 C C . ALA A 1 165 ? 2.047 7.753 -9.019 1.00 95.25 165 ALA A C 1
ATOM 1309 O O . ALA A 1 165 ? 1.802 8.936 -8.794 1.00 95.25 165 ALA A O 1
ATOM 1310 N N . GLN A 1 166 ? 2.487 6.939 -8.054 1.00 95.00 166 GLN A N 1
ATOM 1311 C CA . GLN A 1 166 ? 2.704 7.392 -6.675 1.00 95.00 166 GLN A CA 1
ATOM 1312 C C . GLN A 1 166 ? 3.818 8.449 -6.583 1.00 95.00 166 GLN A C 1
ATOM 1314 O O . GLN A 1 166 ? 3.654 9.454 -5.893 1.00 95.00 166 GLN A O 1
ATOM 1319 N N . THR A 1 167 ? 4.921 8.280 -7.321 1.00 95.62 167 THR A N 1
ATOM 1320 C CA . THR A 1 167 ? 6.001 9.280 -7.388 1.00 95.62 167 THR A CA 1
ATOM 1321 C C . THR A 1 167 ? 5.519 10.608 -7.977 1.00 95.62 167 THR A C 1
ATOM 1323 O O . THR A 1 167 ? 5.930 11.673 -7.508 1.00 95.62 167 THR A O 1
ATOM 1326 N N . ALA A 1 168 ? 4.615 10.575 -8.961 1.00 95.94 168 ALA A N 1
ATOM 1327 C CA . ALA A 1 168 ? 4.021 11.781 -9.534 1.00 95.94 168 ALA A CA 1
ATOM 1328 C C . ALA A 1 168 ? 3.156 12.535 -8.509 1.00 95.94 168 ALA A C 1
ATOM 1330 O O . ALA A 1 168 ? 3.277 13.755 -8.382 1.00 95.94 168 ALA A O 1
ATOM 1331 N N . VAL A 1 169 ? 2.336 11.816 -7.736 1.00 96.38 169 VAL A N 1
ATOM 1332 C CA . VAL A 1 169 ? 1.520 12.388 -6.648 1.00 96.38 169 VAL A CA 1
ATOM 1333 C C . VAL A 1 169 ? 2.400 13.029 -5.579 1.00 96.38 169 VAL A C 1
ATOM 1335 O O . VAL A 1 169 ? 2.142 14.159 -5.153 1.00 96.38 169 VAL A O 1
ATOM 1338 N N . GLU A 1 170 ? 3.475 12.348 -5.184 1.00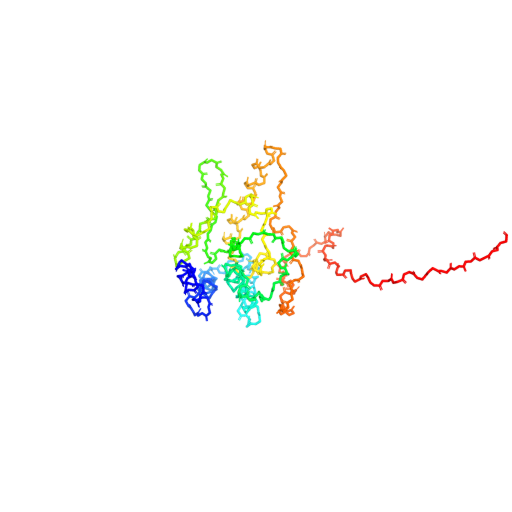 95.62 170 GLU A N 1
ATOM 1339 C CA . GLU A 1 170 ? 4.424 12.871 -4.206 1.00 95.62 170 GLU A CA 1
ATOM 1340 C C . GLU A 1 170 ? 5.111 14.143 -4.707 1.00 95.62 170 GLU A C 1
ATOM 1342 O O . GLU A 1 170 ? 5.140 15.152 -4.003 1.00 95.62 170 GLU A O 1
ATOM 1347 N N . THR A 1 171 ? 5.621 14.113 -5.939 1.00 95.62 171 THR A N 1
ATOM 1348 C CA . THR A 1 171 ? 6.309 15.250 -6.564 1.00 95.62 171 THR A CA 1
ATOM 1349 C C . THR A 1 171 ? 5.393 16.462 -6.657 1.00 95.62 171 THR A C 1
ATOM 1351 O O . THR A 1 171 ? 5.773 17.557 -6.242 1.00 95.62 171 THR A O 1
ATOM 1354 N N . ARG A 1 172 ? 4.158 16.261 -7.129 1.00 95.19 172 ARG A N 1
ATOM 1355 C CA . ARG A 1 172 ? 3.149 17.319 -7.224 1.00 95.19 172 ARG A CA 1
ATOM 1356 C C . ARG A 1 172 ? 2.823 17.912 -5.857 1.00 95.19 172 ARG A C 1
ATOM 1358 O O . ARG A 1 172 ? 2.806 19.132 -5.708 1.00 95.19 172 ARG A O 1
ATOM 1365 N N . THR A 1 173 ? 2.584 17.065 -4.856 1.00 95.56 173 THR A N 1
ATOM 1366 C CA . THR A 1 173 ? 2.238 17.536 -3.507 1.00 95.56 173 THR A CA 1
ATOM 1367 C C . THR A 1 173 ? 3.400 18.306 -2.889 1.00 95.56 173 THR A C 1
ATOM 1369 O O . THR A 1 173 ? 3.196 19.392 -2.351 1.00 95.56 173 THR A O 1
ATOM 1372 N N . ARG A 1 174 ? 4.631 17.804 -3.041 1.00 95.25 174 ARG A N 1
ATOM 1373 C CA . ARG A 1 174 ? 5.848 18.482 -2.587 1.00 95.25 174 ARG A CA 1
ATOM 1374 C C . ARG A 1 174 ? 5.987 19.871 -3.210 1.00 95.25 174 ARG A C 1
ATOM 1376 O O . ARG A 1 174 ? 6.204 20.832 -2.481 1.00 95.25 174 ARG A O 1
ATOM 1383 N N . GLN A 1 175 ? 5.806 19.989 -4.526 1.00 95.00 175 GLN A N 1
ATOM 1384 C CA . GLN A 1 175 ? 5.847 21.278 -5.227 1.00 95.00 175 GLN A CA 1
ATOM 1385 C C . GLN A 1 175 ? 4.747 22.233 -4.744 1.00 95.00 175 GLN A C 1
ATOM 1387 O O . GLN A 1 175 ? 5.006 23.413 -4.525 1.00 95.00 175 GLN A O 1
ATOM 1392 N N . SER A 1 176 ? 3.524 21.734 -4.544 1.00 94.25 176 SER A N 1
ATOM 1393 C CA . SER A 1 176 ? 2.411 22.538 -4.022 1.00 94.25 176 SER A CA 1
ATOM 1394 C C . SER A 1 176 ? 2.704 23.075 -2.617 1.00 94.25 176 SER A C 1
ATOM 1396 O O . SER A 1 176 ? 2.491 24.255 -2.347 1.00 94.25 176 SER A O 1
ATOM 1398 N N . TYR A 1 177 ? 3.262 22.239 -1.740 1.00 94.88 177 TYR A N 1
ATOM 1399 C CA . TYR A 1 177 ? 3.656 22.634 -0.388 1.00 94.88 177 TYR A CA 1
ATOM 1400 C C . TYR A 1 177 ? 4.774 23.678 -0.403 1.00 94.88 177 TYR A C 1
ATOM 1402 O O . TYR A 1 177 ? 4.661 24.686 0.289 1.00 94.88 177 TYR A O 1
ATOM 1410 N N . GLN A 1 178 ? 5.794 23.490 -1.246 1.00 95.06 178 GLN A N 1
ATOM 1411 C CA . GLN A 1 178 ? 6.879 24.460 -1.426 1.00 95.06 178 GLN A CA 1
ATOM 1412 C C . GLN A 1 178 ? 6.351 25.835 -1.856 1.00 95.06 178 GLN A C 1
ATOM 1414 O O . GLN A 1 178 ? 6.728 26.841 -1.263 1.00 95.06 178 GLN A O 1
ATOM 1419 N N . ARG A 1 179 ? 5.424 25.884 -2.823 1.00 94.62 179 ARG A N 1
ATOM 1420 C CA . ARG A 1 179 ? 4.787 27.139 -3.274 1.00 94.62 179 ARG A CA 1
ATOM 1421 C C . ARG A 1 179 ? 3.980 27.835 -2.177 1.00 94.62 179 ARG A C 1
ATOM 1423 O O . ARG A 1 179 ? 3.861 29.051 -2.192 1.00 94.62 179 ARG A O 1
ATOM 1430 N N . GLN A 1 180 ? 3.432 27.071 -1.235 1.00 94.56 180 GLN A N 1
ATOM 1431 C CA . GLN A 1 180 ? 2.675 27.584 -0.088 1.00 94.56 180 GLN A CA 1
ATOM 1432 C C . GLN A 1 180 ? 3.560 27.893 1.134 1.00 94.56 180 GLN A C 1
ATOM 1434 O O . GLN A 1 180 ? 3.025 28.200 2.198 1.00 94.56 180 GLN A O 1
ATOM 1439 N N . GLY A 1 181 ? 4.886 27.734 1.040 1.00 95.62 181 GLY A N 1
ATOM 1440 C CA . GLY A 1 181 ? 5.791 27.868 2.188 1.00 95.62 181 GLY A CA 1
ATOM 1441 C C . GLY A 1 181 ? 5.605 26.790 3.268 1.00 95.62 181 GLY A C 1
ATOM 1442 O O . GLY A 1 181 ? 6.046 26.962 4.402 1.00 95.62 181 GLY A O 1
ATOM 1443 N N . LYS A 1 182 ? 4.943 25.670 2.948 1.00 94.31 182 LYS A N 1
ATOM 1444 C CA . LYS A 1 182 ? 4.672 24.562 3.875 1.00 94.31 182 LYS A CA 1
ATOM 1445 C C . LYS A 1 182 ? 5.757 23.490 3.788 1.00 94.31 182 LYS A C 1
ATOM 1447 O O . LYS A 1 182 ? 6.257 23.165 2.714 1.00 94.31 182 LYS A O 1
ATOM 1452 N N . GLN A 1 183 ? 6.057 22.863 4.924 1.00 93.56 183 GLN A N 1
ATOM 1453 C CA . GLN A 1 183 ? 6.954 21.706 4.988 1.00 93.56 183 GLN A CA 1
ATOM 1454 C C . GLN A 1 183 ? 6.241 20.433 4.522 1.00 93.56 183 GLN A C 1
ATOM 1456 O O . GLN A 1 183 ? 5.171 20.095 5.034 1.00 93.56 183 GLN A O 1
ATOM 1461 N N . PHE A 1 184 ? 6.842 19.717 3.569 1.00 94.31 184 PHE A N 1
ATOM 1462 C CA . PHE A 1 184 ? 6.346 18.429 3.083 1.00 94.31 184 PHE A CA 1
ATOM 1463 C C . PHE A 1 184 ? 7.155 17.277 3.686 1.00 94.31 184 PHE A C 1
ATOM 1465 O O . PHE A 1 184 ? 8.359 17.168 3.463 1.00 94.31 184 PHE A O 1
ATOM 1472 N N . THR A 1 185 ? 6.480 16.382 4.405 1.00 93.12 185 THR A N 1
ATOM 1473 C CA . THR A 1 185 ? 7.069 15.140 4.917 1.00 93.12 185 THR A CA 1
ATOM 1474 C C . THR A 1 185 ? 6.670 14.007 3.993 1.00 93.12 185 THR A C 1
ATOM 1476 O O . THR A 1 185 ? 5.486 13.705 3.907 1.00 93.12 185 THR A O 1
ATOM 1479 N N . SER A 1 186 ? 7.632 13.391 3.304 1.00 91.19 186 SER A N 1
ATOM 1480 C CA . SER A 1 186 ? 7.371 12.225 2.452 1.00 91.19 186 SER A CA 1
ATOM 1481 C C . SER A 1 186 ? 6.965 11.013 3.295 1.00 91.19 186 SER A C 1
ATOM 1483 O O . SER A 1 186 ? 7.627 10.750 4.304 1.00 91.19 186 SER A O 1
ATOM 1485 N N . PRO A 1 187 ? 5.965 10.214 2.871 1.00 90.94 187 PRO A N 1
ATOM 1486 C CA . PRO A 1 187 ? 5.560 9.038 3.627 1.00 90.94 187 PRO A CA 1
ATOM 1487 C C . PRO A 1 187 ? 6.582 7.904 3.486 1.00 90.94 187 PRO A C 1
ATOM 1489 O O . PRO A 1 187 ? 6.535 6.948 4.255 1.00 90.94 187 PRO A O 1
ATOM 1492 N N . TYR A 1 188 ? 7.493 8.007 2.515 1.00 87.81 188 TYR A N 1
ATOM 1493 C CA . TYR A 1 188 ? 8.433 6.961 2.121 1.00 87.81 188 TYR A CA 1
ATOM 1494 C C . TYR A 1 188 ? 9.894 7.328 2.408 1.00 87.81 188 TYR A C 1
ATOM 1496 O O . TYR A 1 188 ? 10.782 6.518 2.153 1.00 87.81 188 TYR A O 1
ATOM 1504 N N . ALA A 1 189 ? 10.159 8.532 2.931 1.00 85.88 189 ALA A N 1
ATOM 1505 C CA . ALA A 1 189 ? 11.514 8.965 3.277 1.00 85.88 189 ALA A CA 1
ATOM 1506 C C . ALA A 1 189 ? 12.098 8.187 4.464 1.00 85.88 189 ALA A C 1
ATOM 1508 O O . ALA A 1 189 ? 13.307 7.976 4.530 1.00 85.88 189 ALA A O 1
ATOM 1509 N N . SER A 1 190 ? 11.250 7.743 5.390 1.00 84.62 190 SER A N 1
ATOM 1510 C CA . SER A 1 190 ? 11.644 6.894 6.507 1.00 84.62 190 SER A CA 1
ATOM 1511 C C . SER A 1 190 ? 10.602 5.813 6.763 1.00 84.62 190 SER A C 1
ATOM 1513 O O . SER A 1 190 ? 9.417 5.959 6.457 1.00 84.62 190 SER A O 1
ATOM 1515 N N . LYS A 1 191 ? 11.083 4.700 7.316 1.00 87.31 191 LYS A N 1
ATOM 1516 C CA . LYS A 1 191 ? 10.249 3.587 7.764 1.00 87.31 191 LYS A CA 1
ATOM 1517 C C . LYS A 1 191 ? 9.923 3.789 9.235 1.00 87.31 191 LYS A C 1
ATOM 1519 O O . LYS A 1 191 ? 10.810 4.140 10.012 1.00 87.31 191 LYS A O 1
ATOM 1524 N N . LYS A 1 192 ? 8.690 3.503 9.629 1.00 88.81 192 LYS A N 1
ATOM 1525 C CA . LYS A 1 192 ? 8.326 3.334 11.033 1.00 88.81 192 LYS A CA 1
ATOM 1526 C C . LYS A 1 192 ? 8.824 1.966 11.502 1.00 88.81 192 LYS A C 1
ATOM 1528 O O . LYS A 1 192 ? 8.448 0.937 10.946 1.00 88.81 192 LYS A O 1
ATOM 1533 N N . SER A 1 193 ? 9.716 1.968 12.487 1.00 82.19 193 SER A N 1
ATOM 1534 C CA . SER A 1 193 ? 10.303 0.772 13.097 1.00 82.19 193 SER A CA 1
ATOM 1535 C C . SER A 1 193 ? 9.692 0.498 14.474 1.00 82.19 193 SER A C 1
ATOM 1537 O O . SER A 1 193 ? 9.079 1.376 15.073 1.00 82.19 193 SER A O 1
ATOM 1539 N N . GLY A 1 194 ? 9.861 -0.726 14.981 1.00 81.88 194 GLY A N 1
ATOM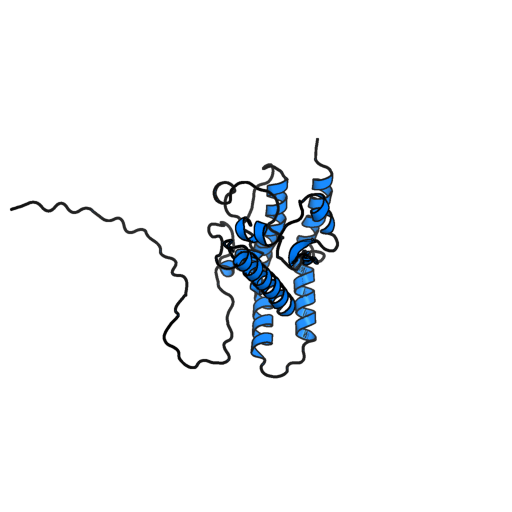 1540 C CA . GLY A 1 194 ? 9.332 -1.140 16.289 1.00 81.88 194 GLY A CA 1
ATOM 1541 C C . GLY A 1 194 ? 8.126 -2.076 16.218 1.00 81.88 194 GLY A C 1
ATOM 1542 O O . GLY A 1 194 ? 7.614 -2.478 17.257 1.00 81.88 194 GLY A O 1
ATOM 1543 N N . ALA A 1 195 ? 7.690 -2.453 15.013 1.00 84.94 195 ALA A N 1
ATOM 1544 C CA . ALA A 1 195 ? 6.726 -3.528 14.841 1.00 84.94 195 ALA A CA 1
ATOM 1545 C C . ALA A 1 195 ? 7.335 -4.856 15.312 1.00 84.94 195 ALA A C 1
ATOM 1547 O O . ALA A 1 195 ? 8.421 -5.235 14.862 1.00 84.94 195 ALA A O 1
ATOM 1548 N N . SER A 1 196 ? 6.644 -5.544 16.220 1.00 83.12 196 SER A N 1
ATOM 1549 C CA . SER A 1 196 ? 7.016 -6.872 16.709 1.00 83.12 196 SER A CA 1
ATOM 1550 C C . SER A 1 196 ? 6.218 -7.952 15.977 1.00 83.12 196 SER A C 1
ATOM 1552 O O . SER A 1 196 ? 5.078 -7.732 15.583 1.00 83.12 196 SER A O 1
ATOM 1554 N N . GLY A 1 197 ? 6.818 -9.128 15.778 1.00 85.44 197 GLY A N 1
ATOM 1555 C CA . GLY A 1 197 ? 6.138 -10.274 15.159 1.00 85.44 197 GLY A CA 1
ATOM 1556 C C . GLY A 1 197 ? 6.190 -10.336 13.629 1.00 85.44 197 GLY A C 1
ATOM 1557 O O . GLY A 1 197 ? 5.654 -11.283 13.066 1.00 85.44 197 GLY A O 1
ATOM 1558 N N . LEU A 1 198 ? 6.865 -9.394 12.957 1.00 91.19 198 LEU A N 1
ATOM 1559 C CA . LEU A 1 198 ? 7.169 -9.535 11.529 1.00 91.19 198 LEU A CA 1
ATOM 1560 C C . LEU A 1 198 ? 8.238 -10.603 11.298 1.00 91.19 198 LEU A C 1
ATOM 1562 O O . LEU A 1 198 ? 9.177 -10.761 12.087 1.00 91.19 198 LEU A O 1
ATOM 1566 N N . SER A 1 199 ? 8.158 -11.280 10.157 1.00 92.62 199 SER A N 1
ATOM 1567 C CA . SER A 1 199 ? 9.190 -12.224 9.748 1.00 92.62 199 SER A CA 1
ATOM 1568 C C . SER A 1 199 ? 10.551 -11.545 9.532 1.00 92.62 199 SER A C 1
ATOM 1570 O O . SER A 1 199 ? 10.659 -10.409 9.062 1.00 92.62 199 SER A O 1
ATOM 1572 N N . ARG A 1 200 ? 11.643 -12.280 9.790 1.00 90.00 200 ARG A N 1
ATOM 1573 C CA . ARG A 1 200 ? 13.019 -11.801 9.534 1.00 90.00 200 ARG A CA 1
ATOM 1574 C C . ARG A 1 200 ? 13.229 -11.356 8.082 1.00 90.00 200 ARG A C 1
ATOM 1576 O O . ARG A 1 200 ? 13.976 -10.414 7.819 1.00 90.00 200 ARG A O 1
ATOM 1583 N N . SER A 1 201 ? 12.548 -12.007 7.139 1.00 89.38 201 SER A N 1
ATOM 1584 C CA . SER A 1 201 ? 12.621 -11.679 5.714 1.00 89.38 201 SER A CA 1
ATOM 1585 C C . SER A 1 201 ? 12.114 -10.271 5.399 1.00 89.38 201 SER A C 1
ATOM 1587 O O . SER A 1 201 ? 12.586 -9.663 4.440 1.00 89.38 201 SER A O 1
ATOM 1589 N N . SER A 1 202 ? 11.210 -9.716 6.208 1.00 89.31 202 SER A N 1
ATOM 1590 C CA . SER A 1 202 ? 10.653 -8.378 5.984 1.00 89.31 202 SER A CA 1
ATOM 1591 C C . SER A 1 202 ? 11.666 -7.259 6.178 1.00 89.31 202 SER A C 1
ATOM 1593 O O . SER A 1 202 ? 11.634 -6.258 5.458 1.00 89.31 202 SER A O 1
ATOM 1595 N N . TYR A 1 203 ? 12.628 -7.466 7.075 1.00 87.56 203 TYR A N 1
ATOM 1596 C CA . TYR A 1 203 ? 13.723 -6.529 7.313 1.00 87.56 203 TYR A CA 1
ATOM 1597 C C . TYR A 1 203 ? 14.818 -6.613 6.249 1.00 87.56 203 TYR A C 1
ATOM 1599 O O . TYR A 1 203 ? 15.641 -5.706 6.151 1.00 87.56 203 TYR A O 1
ATOM 1607 N N . THR A 1 204 ? 14.820 -7.666 5.426 1.00 84.44 204 THR A N 1
ATOM 1608 C CA . THR A 1 204 ? 15.789 -7.808 4.338 1.00 84.44 204 THR A CA 1
ATOM 1609 C C . THR A 1 204 ? 15.377 -6.899 3.176 1.00 84.44 204 THR A C 1
ATOM 1611 O O . THR A 1 204 ? 14.270 -7.056 2.642 1.00 84.44 204 THR A O 1
ATOM 1614 N N . PRO A 1 205 ? 16.225 -5.938 2.761 1.00 80.94 205 PRO A N 1
ATOM 1615 C CA . PRO A 1 205 ? 15.952 -5.128 1.583 1.00 80.94 205 PRO A CA 1
ATOM 1616 C C . PRO A 1 205 ? 15.826 -6.012 0.334 1.00 80.94 205 PRO A C 1
ATOM 1618 O O . PRO A 1 205 ? 16.564 -6.993 0.210 1.00 80.94 205 PRO A O 1
ATOM 1621 N N . PRO A 1 206 ? 14.923 -5.687 -0.607 1.00 77.75 206 PRO A N 1
ATOM 1622 C CA . PRO A 1 206 ? 14.894 -6.367 -1.892 1.00 77.75 206 PRO A CA 1
ATOM 1623 C C . PRO A 1 206 ? 16.240 -6.260 -2.608 1.00 77.75 206 PRO A C 1
ATOM 1625 O O . PRO A 1 206 ? 16.902 -5.222 -2.542 1.00 77.75 206 PRO A O 1
ATOM 1628 N N . LYS A 1 207 ? 16.632 -7.323 -3.317 1.00 76.44 207 LYS A N 1
ATOM 1629 C CA . LYS A 1 207 ? 17.846 -7.306 -4.139 1.00 76.44 207 LYS A CA 1
ATOM 1630 C C . LYS A 1 207 ? 17.701 -6.240 -5.224 1.00 76.44 207 LYS A C 1
ATOM 1632 O O . LYS A 1 207 ? 16.745 -6.282 -5.991 1.00 76.44 207 LYS A O 1
ATOM 1637 N N . THR A 1 208 ? 18.641 -5.306 -5.306 1.00 73.38 208 THR A N 1
ATOM 1638 C CA . THR A 1 208 ? 18.741 -4.377 -6.433 1.00 73.38 208 THR A CA 1
ATOM 1639 C C . THR A 1 208 ? 19.585 -5.019 -7.532 1.00 73.38 208 THR A C 1
ATOM 1641 O O . THR A 1 208 ? 20.624 -5.618 -7.260 1.00 73.38 208 THR A O 1
ATOM 1644 N N . ARG A 1 209 ? 19.132 -4.927 -8.785 1.00 67.44 209 ARG A N 1
ATOM 1645 C CA . ARG A 1 209 ? 19.911 -5.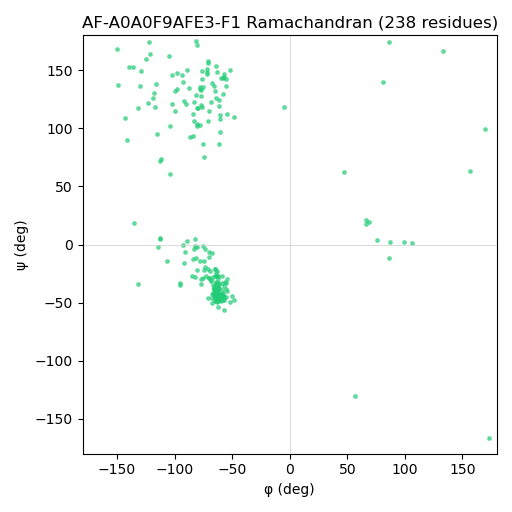340 -9.959 1.00 67.44 209 ARG A CA 1
ATOM 1646 C C . ARG A 1 209 ? 20.432 -4.071 -10.628 1.00 67.44 209 ARG A C 1
ATOM 1648 O O . ARG A 1 209 ? 19.662 -3.354 -11.253 1.00 67.44 209 ARG A O 1
ATOM 1655 N N . SER A 1 210 ? 21.702 -3.735 -10.417 1.00 57.44 210 SER A N 1
ATOM 1656 C CA . SER A 1 210 ? 22.345 -2.601 -11.089 1.00 57.44 210 SER A CA 1
ATOM 1657 C C . SER A 1 210 ? 22.990 -3.064 -12.396 1.00 57.44 210 SER A C 1
ATOM 1659 O O . SER A 1 210 ? 23.898 -3.890 -12.351 1.00 57.44 210 SER A O 1
ATOM 1661 N N . SER A 1 211 ? 22.585 -2.496 -13.532 1.00 48.16 211 SER A N 1
ATOM 1662 C CA . SER A 1 211 ? 23.214 -2.710 -14.850 1.00 48.16 211 SER A CA 1
ATOM 1663 C C . SER A 1 211 ? 24.484 -1.877 -15.075 1.00 48.16 211 SER A C 1
ATOM 1665 O O . SER A 1 211 ? 25.124 -1.987 -16.116 1.00 48.16 211 SER A O 1
ATOM 1667 N N . TYR A 1 212 ? 24.876 -1.035 -14.114 1.00 45.16 212 TYR A N 1
ATOM 1668 C CA . TYR A 1 212 ? 26.034 -0.157 -14.251 1.00 45.16 212 TYR A CA 1
ATOM 1669 C C . TYR A 1 212 ? 26.806 -0.056 -12.934 1.00 45.16 212 TYR A C 1
ATOM 1671 O O . TYR A 1 212 ? 26.551 0.809 -12.100 1.00 45.16 212 TYR A O 1
ATOM 1679 N N . SER A 1 213 ? 27.773 -0.947 -12.730 1.00 45.06 213 SER A N 1
ATOM 1680 C CA . SER A 1 213 ? 28.859 -0.685 -11.789 1.00 45.06 213 SER A CA 1
ATOM 1681 C C . SER A 1 213 ? 29.969 0.069 -12.523 1.00 45.06 213 SER A C 1
ATOM 1683 O O . SER A 1 213 ? 30.865 -0.548 -13.095 1.00 45.06 213 SER A O 1
ATOM 1685 N N . LYS A 1 214 ? 29.940 1.404 -12.485 1.00 36.97 214 LYS A N 1
ATOM 1686 C CA . LYS A 1 214 ? 31.161 2.217 -12.581 1.00 36.97 214 LYS A CA 1
ATOM 1687 C C . LYS A 1 214 ? 31.154 3.265 -11.470 1.00 36.97 214 LYS A C 1
ATOM 1689 O O . LYS A 1 214 ? 30.245 4.077 -11.364 1.00 36.97 214 LYS A O 1
ATOM 1694 N N . SER A 1 215 ? 32.165 3.127 -10.618 1.00 40.38 215 SER A N 1
ATOM 1695 C CA . SER A 1 215 ? 32.657 4.009 -9.558 1.00 40.38 215 SER A CA 1
ATOM 1696 C C . SER A 1 215 ? 32.012 5.395 -9.406 1.00 40.38 215 SER A C 1
ATOM 1698 O O . SER A 1 215 ? 32.243 6.293 -10.211 1.00 40.38 215 SER A O 1
ATOM 1700 N N . SER A 1 216 ? 31.406 5.627 -8.244 1.00 32.19 216 SER A N 1
ATOM 1701 C CA . SER A 1 216 ? 31.607 6.879 -7.512 1.00 32.19 216 SER A CA 1
ATOM 1702 C C . SER A 1 216 ? 31.630 6.567 -6.018 1.00 32.19 216 SER A C 1
ATOM 1704 O O . SER A 1 216 ? 30.628 6.192 -5.408 1.00 32.19 216 SER A O 1
ATOM 1706 N N . SER A 1 217 ? 32.816 6.674 -5.437 1.00 41.94 217 SER A N 1
ATOM 1707 C CA . SER A 1 217 ? 33.079 6.677 -4.006 1.00 41.94 217 SER A CA 1
ATOM 1708 C C . SER A 1 217 ? 32.375 7.862 -3.344 1.00 41.94 217 SER A C 1
ATOM 1710 O O . SER A 1 217 ? 32.976 8.918 -3.224 1.00 41.94 217 SER A O 1
ATOM 1712 N N . TYR A 1 218 ? 31.102 7.701 -2.968 1.00 37.91 218 TYR A N 1
ATOM 1713 C CA . TYR A 1 218 ? 30.379 8.481 -1.950 1.00 37.91 218 TYR A CA 1
ATOM 1714 C C . TYR A 1 218 ? 28.886 8.131 -2.023 1.00 37.91 218 TYR A C 1
ATOM 1716 O O . TYR A 1 218 ? 28.176 8.591 -2.910 1.00 37.91 218 TYR A O 1
ATOM 1724 N N . SER A 1 219 ? 28.438 7.254 -1.118 1.00 33.66 219 SER A N 1
ATOM 1725 C CA . SER A 1 219 ? 27.065 7.138 -0.572 1.00 33.66 219 SER A CA 1
ATOM 1726 C C . SER A 1 219 ? 26.807 5.722 -0.037 1.00 33.66 219 SER A C 1
ATOM 1728 O O . SER A 1 219 ? 25.926 4.990 -0.479 1.00 33.66 219 SER A O 1
ATOM 1730 N N . LYS A 1 220 ? 27.560 5.318 0.994 1.00 32.31 220 LYS A N 1
ATOM 1731 C CA . LYS A 1 220 ? 27.101 4.238 1.876 1.00 32.31 220 LYS A CA 1
ATOM 1732 C C . LYS A 1 220 ? 26.014 4.801 2.795 1.00 32.31 220 LYS A C 1
ATOM 1734 O O . LYS A 1 220 ? 26.308 5.229 3.903 1.00 32.31 220 LYS A O 1
ATOM 1739 N N . SER A 1 221 ? 24.763 4.787 2.342 1.00 36.44 221 SER A N 1
ATOM 1740 C CA . SER A 1 221 ? 23.602 4.803 3.243 1.00 36.44 221 SER A CA 1
ATOM 1741 C C . SER A 1 221 ? 23.004 3.399 3.308 1.00 36.44 221 SER A C 1
ATOM 1743 O O . SER A 1 221 ? 21.875 3.133 2.908 1.00 36.44 221 SER A O 1
ATOM 1745 N N . SER A 1 222 ? 23.818 2.454 3.778 1.00 41.28 222 SER A N 1
ATOM 1746 C CA . SER A 1 222 ? 23.312 1.253 4.429 1.00 41.28 222 SER A CA 1
ATOM 1747 C C . SER A 1 222 ? 23.060 1.646 5.880 1.00 41.28 222 SER A C 1
ATOM 1749 O O . SER A 1 222 ? 24.016 1.882 6.622 1.00 41.28 222 SER A O 1
ATOM 1751 N N . GLY A 1 223 ? 21.787 1.792 6.250 1.00 36.94 223 GLY A N 1
ATOM 1752 C CA . GLY A 1 223 ? 21.366 2.099 7.614 1.00 36.94 223 GLY A CA 1
ATOM 1753 C C . GLY A 1 223 ? 22.061 1.166 8.598 1.00 36.94 223 GLY A C 1
ATOM 1754 O O . GLY A 1 223 ? 21.806 -0.036 8.614 1.00 36.94 223 GLY A O 1
ATOM 1755 N N . SER A 1 224 ? 22.977 1.729 9.381 1.00 35.69 224 SER A N 1
ATOM 1756 C CA . SER A 1 224 ? 23.572 1.037 10.511 1.00 35.69 224 SER A CA 1
ATOM 1757 C C . SER A 1 224 ? 22.488 0.905 11.571 1.00 35.69 224 SER A C 1
ATOM 1759 O O . SER A 1 224 ? 22.001 1.899 12.107 1.00 35.69 224 SER A O 1
ATOM 1761 N N . VAL A 1 225 ? 22.100 -0.333 11.863 1.00 43.16 225 VAL A N 1
ATOM 1762 C CA . VAL A 1 225 ? 21.548 -0.685 13.169 1.00 43.16 225 VAL A CA 1
ATOM 1763 C C . VAL A 1 225 ? 22.634 -0.364 14.190 1.00 43.16 225 VAL A C 1
ATOM 1765 O O . VAL A 1 225 ? 23.606 -1.098 14.343 1.00 43.16 225 VAL A O 1
ATOM 1768 N N . ARG A 1 226 ? 22.531 0.814 14.803 1.00 38.91 226 ARG A N 1
ATOM 176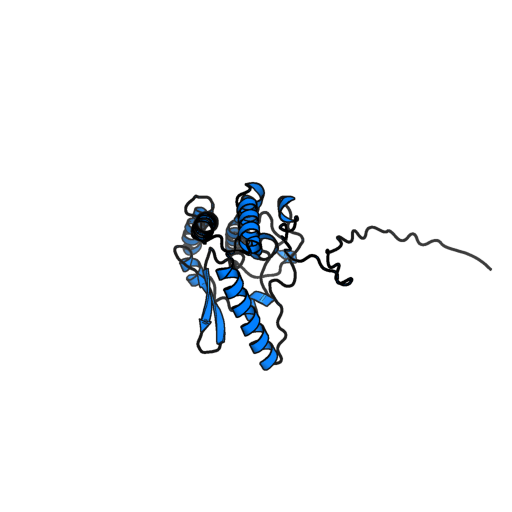9 C CA . ARG A 1 226 ? 23.358 1.192 15.943 1.00 38.91 226 ARG A CA 1
ATOM 1770 C C . ARG A 1 226 ? 22.691 0.626 17.186 1.00 38.91 226 ARG A C 1
ATOM 1772 O O . ARG A 1 226 ? 21.793 1.241 17.749 1.00 38.91 226 ARG A O 1
ATOM 1779 N N . ASP A 1 227 ? 23.138 -0.564 17.559 1.00 37.34 227 ASP A N 1
ATOM 1780 C CA . ASP A 1 227 ? 23.057 -1.062 18.925 1.00 37.34 227 ASP A CA 1
ATOM 1781 C C . ASP A 1 227 ? 23.861 -0.103 19.813 1.00 37.34 227 ASP A C 1
ATOM 1783 O O . ASP A 1 227 ? 25.079 0.016 19.672 1.00 37.34 227 ASP A O 1
ATOM 1787 N N . SER A 1 228 ? 23.192 0.648 20.686 1.00 36.09 228 SER A N 1
ATOM 1788 C CA . SER A 1 228 ? 23.850 1.502 21.677 1.00 36.09 228 SER A CA 1
ATOM 1789 C C . SER A 1 228 ? 23.601 0.952 23.075 1.00 36.09 228 SER A C 1
ATOM 1791 O O . SER A 1 228 ? 22.837 1.513 23.857 1.00 36.09 228 SER A O 1
ATOM 1793 N N . SER A 1 229 ? 24.277 -0.148 23.399 1.00 41.88 229 SER A N 1
ATOM 1794 C CA . SER A 1 229 ? 24.509 -0.577 24.777 1.00 41.88 229 SER A CA 1
ATOM 1795 C C . SER A 1 229 ? 26.001 -0.472 25.095 1.00 41.88 229 SER A C 1
ATOM 1797 O O . SER A 1 229 ? 26.702 -1.472 25.221 1.00 41.88 229 SER A O 1
ATOM 1799 N N . SER A 1 230 ? 26.510 0.752 25.234 1.00 41.25 230 SER A N 1
ATOM 1800 C CA . SER A 1 230 ? 27.810 0.993 25.866 1.00 41.25 230 SER A CA 1
ATOM 1801 C C . SER A 1 230 ? 27.585 1.784 27.148 1.00 41.25 230 SER A C 1
ATOM 1803 O O . SER A 1 230 ? 27.452 3.006 27.140 1.00 41.25 230 SER A O 1
ATOM 1805 N N . ARG A 1 231 ? 27.495 1.043 28.257 1.00 37.28 231 ARG A N 1
ATOM 1806 C CA . ARG A 1 231 ? 27.566 1.560 29.625 1.00 37.28 231 ARG A CA 1
ATOM 1807 C C . ARG A 1 231 ? 28.925 2.237 29.812 1.00 37.28 231 ARG A C 1
ATOM 1809 O O . ARG A 1 231 ? 29.943 1.556 29.890 1.00 37.28 231 ARG A O 1
ATOM 1816 N N . THR A 1 232 ? 28.949 3.561 29.895 1.00 39.00 232 THR A N 1
ATOM 1817 C CA . THR A 1 232 ? 30.163 4.302 30.249 1.00 39.00 232 THR A CA 1
ATOM 1818 C C . THR A 1 232 ? 30.371 4.213 31.760 1.00 39.00 232 THR A C 1
ATOM 1820 O O . THR A 1 232 ? 29.685 4.868 32.543 1.00 39.00 232 THR A O 1
ATOM 1823 N N . SER A 1 233 ? 31.304 3.353 32.166 1.00 39.56 233 SER A N 1
ATOM 1824 C CA . SER A 1 233 ? 31.879 3.304 33.512 1.00 39.56 233 SER A CA 1
ATOM 1825 C C . SER A 1 233 ? 32.590 4.631 33.810 1.00 39.56 233 SER A C 1
ATOM 1827 O O . SER A 1 233 ? 33.512 5.018 33.093 1.00 39.56 233 SER A O 1
ATOM 1829 N N . ARG A 1 234 ? 32.147 5.355 34.844 1.00 43.12 234 ARG A N 1
ATOM 1830 C CA . ARG A 1 234 ? 32.837 6.544 35.365 1.00 43.12 234 ARG A CA 1
ATOM 1831 C C . ARG A 1 234 ? 33.980 6.085 36.273 1.00 43.12 234 ARG A C 1
ATOM 1833 O O . ARG A 1 234 ? 33.742 5.703 37.414 1.00 43.12 234 ARG A O 1
ATOM 1840 N N . GLY A 1 235 ? 35.207 6.125 35.760 1.00 40.38 235 GLY A N 1
ATOM 1841 C CA . GLY A 1 235 ? 36.424 5.959 36.551 1.00 40.38 235 GLY A CA 1
ATOM 1842 C C . GLY A 1 235 ? 36.783 7.256 37.276 1.00 40.38 235 GLY A C 1
ATOM 1843 O O . GLY A 1 235 ? 37.035 8.279 36.647 1.00 40.38 235 GLY A O 1
ATOM 1844 N N . VAL A 1 236 ? 36.785 7.201 38.604 1.00 49.59 236 VAL A N 1
ATOM 1845 C CA . VAL A 1 236 ? 37.355 8.208 39.508 1.00 49.59 236 VAL A CA 1
ATOM 1846 C C . VAL A 1 236 ? 38.879 8.198 39.374 1.00 49.59 236 VAL A C 1
ATOM 1848 O O . VAL A 1 236 ? 39.499 7.172 39.640 1.00 49.59 236 VAL A O 1
ATOM 1851 N N . SER A 1 237 ? 39.486 9.336 39.032 1.00 48.00 237 SER A N 1
ATOM 1852 C CA . SER A 1 237 ? 40.927 9.549 39.211 1.00 48.00 237 SER A CA 1
ATOM 1853 C C . SER A 1 237 ? 41.156 10.697 40.187 1.00 48.00 237 SER A C 1
ATOM 1855 O O . SER A 1 237 ? 40.712 11.821 39.964 1.00 48.00 237 SER A O 1
ATOM 1857 N N . ARG A 1 238 ? 41.814 10.358 41.299 1.00 43.50 238 ARG A N 1
ATOM 1858 C CA . ARG A 1 238 ? 42.293 11.241 42.368 1.00 43.50 238 ARG A CA 1
ATOM 1859 C C . ARG A 1 238 ? 43.709 11.733 42.042 1.00 43.50 238 ARG A C 1
ATOM 1861 O O . ARG A 1 238 ? 44.498 10.947 41.529 1.00 43.50 238 ARG A O 1
ATOM 1868 N N . GLY A 1 239 ? 44.031 12.942 42.511 1.00 43.78 239 GLY A N 1
ATOM 1869 C CA . GLY A 1 239 ? 45.389 13.437 42.809 1.00 43.78 239 GLY A CA 1
ATOM 1870 C C . GLY A 1 239 ? 46.178 13.932 41.593 1.00 43.78 239 GLY A C 1
ATOM 1871 O O . GLY A 1 239 ? 46.116 13.324 40.534 1.00 43.78 239 GLY A O 1
ATOM 1872 N N . LYS A 1 240 ? 46.939 15.022 41.669 1.00 37.59 240 LYS A N 1
ATOM 1873 C CA . LYS A 1 240 ? 47.589 15.690 42.806 1.00 37.59 240 LYS A CA 1
ATOM 1874 C C . LYS A 1 240 ? 47.521 17.206 42.656 1.00 37.59 240 LYS A C 1
ATOM 1876 O O . LYS A 1 240 ? 47.476 17.661 41.495 1.00 37.59 240 LYS A O 1
#

Secondary structure (DSSP, 8-state):
---HHHHHHHHHHHGGGSTTSHHHHHHHHHHHHHHHS--PSP-HHHHHHHHHHHHHTSHHHHHHHTHHHHHHHHHHTTTSS---SS--HHHH-S----TTTT-TTTEEEEE-TTS-EEEEE-GGGGGHHHHS---BHHHHHHHPPP-HIIIIIHHHH--HHHHHHHHHHHHHHHHHHHHTTPPP--TTSS------S--GGGGSPPPP--S-----------------------------

Sequence (240 aa):
NEKPELTQIATVLAQDATRKGALYTGLTQRLADIKSTYLIPPYEETLLNIDLLRDAVKPALFSDALTDPINMLADMSGGSLARVGAISKQAEGEGEGNQLVGNPNYGNWQTNSNGISFWQWYGMYRILGDVFDRVEYGSWSKRRKYSYYNDYGRARYTSPKQMKAQTAVETRTRQSYQRQGKQFTSPYASKKSGASGLSRSSYTPPKTRSSYSKSSSYSKSSGSVRDSSSRTSRGVSRGK

Nearest PDB structures (foldseek):
  7upq-assembly4_J  TM=2.640E-01  e=7.884E+00  synthetic construct

pLDDT: mean 83.08, std 18.11, range [32.19, 96.81]

Mean predicted aligned error: 9.31 Å

Radius of gyration: 20.98 Å; Cα contacts (8 Å, |Δi|>4): 259; chains: 1; bounding box: 73×45×68 Å

Organism: NCBI:txid412755

Solvent-accessible surface area (backbone atoms only — not comparable to full-atom values): 14660 Å² total; per-residue (Å²): 138,79,63,68,68,55,56,56,49,50,58,49,52,55,32,54,83,39,81,80,5,42,68,51,45,43,53,52,49,50,51,51,53,57,72,70,50,78,91,57,82,81,53,52,67,60,52,38,51,50,53,30,44,58,49,38,71,34,67,59,51,39,54,42,50,52,28,23,60,50,33,25,51,14,46,70,51,76,67,80,39,77,70,50,55,44,56,54,61,82,82,67,51,89,84,70,63,54,32,58,64,92,41,66,53,47,27,49,79,46,66,50,97,86,68,54,40,30,59,42,52,42,80,81,44,38,64,54,56,79,74,42,76,86,45,36,49,74,63,42,33,66,66,58,65,76,21,41,42,72,51,62,32,48,76,40,72,46,52,73,71,55,47,53,52,52,51,51,53,50,52,51,49,44,51,54,26,54,77,68,75,42,88,71,54,64,58,73,80,59,61,77,77,73,49,49,83,56,48,76,70,56,77,50,75,80,81,81,69,77,95,70,92,73,89,73,97,79,80,88,78,70,83,74,83,75,82,83,86,76,84,80,79,85,80,87,82,80,88,132